Protein AF-A0A8K0EE58-F1 (afdb_monomer)

Sequence (288 aa):
MLTLSWTTSVDTSMVKHCSNIEYGNERLPGGKGGLQFVLVGLVLLLACLLVLVYVHLTAAIADLSRRLESVEGRLDLHRSPADVDHVKVSNPEVKTIKGKGKEYMSGTVMNESLADITGRSSRSGLRRRRDGHAGSRTREYTNLGCWRDTRNHAIPTLEGTDPRLDGVYWARGKATEKCYQVALSRGFPVFAVQAGGYCSGSADAHNTYKKYGPSTACASDGEGGPRANEVYWITGLDQCEAHLCQNNATCRTRRDGYTCTCTKGWYGKYCQHSEYMLSYDPPLRFVL

Structure (mmCIF, N/CA/C/O backbone):
data_AF-A0A8K0EE58-F1
#
_entry.id   AF-A0A8K0EE58-F1
#
loop_
_atom_site.group_PDB
_atom_site.id
_atom_site.type_symbol
_atom_site.label_atom_id
_atom_site.label_alt_id
_atom_site.label_comp_id
_atom_site.label_asym_id
_atom_site.label_entity_id
_atom_site.label_seq_id
_atom_site.pdbx_PDB_ins_code
_atom_site.Cartn_x
_atom_site.Cartn_y
_atom_site.Cartn_z
_atom_site.occupancy
_atom_site.B_iso_or_equiv
_atom_site.auth_seq_id
_atom_site.auth_comp_id
_atom_site.auth_asym_id
_atom_site.auth_atom_id
_atom_site.pdbx_PDB_model_num
ATOM 1 N N . MET A 1 1 ? -26.316 -20.924 -46.626 1.00 41.97 1 MET A N 1
ATOM 2 C CA . MET A 1 1 ? -25.823 -22.316 -46.572 1.00 41.97 1 MET A CA 1
ATOM 3 C C . MET A 1 1 ? -24.488 -22.387 -47.291 1.00 41.97 1 MET A C 1
ATOM 5 O O . MET A 1 1 ? -24.486 -22.435 -48.508 1.00 41.97 1 MET A O 1
ATOM 9 N N . LEU A 1 2 ? -23.381 -22.341 -46.553 1.00 30.94 2 LEU A N 1
ATOM 10 C CA . LEU A 1 2 ? -22.054 -22.759 -47.014 1.00 30.94 2 LEU A CA 1
ATOM 11 C C . LEU A 1 2 ? -21.332 -23.305 -45.777 1.00 30.94 2 LEU A C 1
ATOM 13 O O . LEU A 1 2 ? -20.788 -22.552 -44.977 1.00 30.94 2 LEU A O 1
ATOM 17 N N . THR A 1 3 ? -21.435 -24.613 -45.564 1.00 37.34 3 THR A N 1
ATOM 18 C CA . THR A 1 3 ? -20.686 -25.344 -44.539 1.00 37.34 3 THR A CA 1
ATOM 19 C C . THR A 1 3 ? -19.331 -25.720 -45.129 1.00 37.34 3 THR A C 1
ATOM 21 O O . THR A 1 3 ? -19.256 -26.599 -45.985 1.00 37.34 3 THR A O 1
ATOM 24 N N . LEU A 1 4 ? -18.263 -25.052 -44.696 1.00 32.59 4 LEU A N 1
ATOM 25 C CA . LEU A 1 4 ? -16.894 -25.493 -44.959 1.00 32.59 4 LEU A CA 1
ATOM 26 C C . LEU A 1 4 ? -16.481 -26.461 -43.848 1.00 32.59 4 LEU A C 1
ATOM 28 O O . LEU A 1 4 ? -16.062 -26.057 -42.767 1.00 32.59 4 LEU A O 1
ATOM 32 N N . SER A 1 5 ? -16.649 -27.753 -44.116 1.00 34.31 5 SER A N 1
ATOM 33 C CA . SER A 1 5 ? -16.115 -28.833 -43.292 1.00 34.31 5 SER A CA 1
ATOM 34 C C . SER A 1 5 ? -14.607 -28.941 -43.528 1.00 34.31 5 SER A C 1
ATOM 36 O O . SER A 1 5 ? -14.174 -29.484 -44.540 1.00 34.31 5 SER A O 1
ATOM 38 N N . TRP A 1 6 ? -13.799 -28.430 -42.600 1.00 32.62 6 TRP A N 1
ATOM 39 C CA . TRP A 1 6 ? -12.369 -28.729 -42.560 1.00 32.62 6 TRP A CA 1
ATOM 40 C C . TRP A 1 6 ? -12.175 -30.048 -41.816 1.00 32.62 6 TRP A C 1
ATOM 42 O O . TRP A 1 6 ? -12.249 -30.114 -40.592 1.00 32.62 6 TRP A O 1
ATOM 52 N N . THR A 1 7 ? -11.960 -31.126 -42.563 1.00 37.03 7 THR A N 1
ATOM 53 C CA . THR A 1 7 ? -11.517 -32.403 -42.007 1.00 37.03 7 THR A CA 1
ATOM 54 C C . THR A 1 7 ? -10.067 -32.264 -41.545 1.00 37.03 7 THR A C 1
ATOM 56 O O . THR A 1 7 ? -9.142 -32.392 -42.344 1.00 37.03 7 THR A O 1
ATOM 59 N N . THR A 1 8 ? -9.836 -32.014 -40.256 1.00 44.50 8 THR A N 1
ATOM 60 C CA . THR A 1 8 ? -8.509 -32.174 -39.646 1.00 44.50 8 THR A CA 1
ATOM 61 C C . THR A 1 8 ? -8.285 -33.650 -39.325 1.00 44.50 8 THR A C 1
ATOM 63 O O . THR A 1 8 ? -8.424 -34.080 -38.182 1.00 44.50 8 THR A O 1
ATOM 66 N N . SER A 1 9 ? -7.952 -34.446 -40.339 1.00 40.88 9 SER A N 1
ATOM 67 C CA . SER A 1 9 ? -7.255 -35.712 -40.110 1.00 40.88 9 SER A CA 1
ATOM 68 C C . SER A 1 9 ? -5.760 -35.407 -40.133 1.00 40.88 9 SER A C 1
ATOM 70 O O . SER A 1 9 ? -5.106 -35.489 -41.168 1.00 40.88 9 SER A O 1
ATOM 72 N N . VAL A 1 10 ? -5.229 -34.954 -38.995 1.00 49.81 10 VAL A N 1
ATOM 73 C CA . VAL A 1 10 ? -3.790 -35.066 -38.745 1.00 49.81 10 VAL A CA 1
ATOM 74 C C . VAL A 1 10 ? -3.596 -36.493 -38.261 1.00 49.81 10 VAL A C 1
ATOM 76 O O . VAL A 1 10 ? -4.037 -36.856 -37.170 1.00 49.81 10 VAL A O 1
ATOM 79 N N . ASP A 1 11 ? -3.040 -37.322 -39.134 1.00 41.97 11 ASP A N 1
ATOM 80 C CA . ASP A 1 11 ? -2.823 -38.740 -38.897 1.00 41.97 11 ASP A CA 1
ATOM 81 C C . ASP A 1 11 ? -2.015 -38.953 -37.601 1.00 41.97 11 ASP A C 1
ATOM 83 O O . ASP A 1 11 ? -0.838 -38.596 -37.496 1.00 41.97 11 ASP A O 1
ATOM 87 N N . THR A 1 12 ? -2.655 -39.549 -36.589 1.00 52.16 12 THR A N 1
ATOM 88 C CA . THR A 1 12 ? -2.027 -39.932 -35.307 1.00 52.16 12 THR A CA 1
ATOM 89 C C . THR A 1 12 ? -0.812 -40.865 -35.467 1.00 52.16 12 THR A C 1
ATOM 91 O O . THR A 1 12 ? -0.067 -41.076 -34.507 1.00 52.16 12 THR A O 1
ATOM 94 N N . SER A 1 13 ? -0.570 -41.383 -36.677 1.00 48.56 13 SER A N 1
ATOM 95 C CA . SER A 1 13 ? 0.638 -42.107 -37.081 1.00 48.56 13 SER A CA 1
ATOM 96 C C . SER A 1 13 ? 1.942 -41.317 -36.865 1.00 48.56 13 SER A C 1
ATOM 98 O O . SER A 1 13 ? 2.916 -41.883 -36.358 1.00 48.56 13 SER A O 1
ATOM 100 N N . MET A 1 14 ? 1.975 -40.004 -37.154 1.00 49.34 14 MET A N 1
ATOM 101 C CA . MET A 1 14 ? 3.213 -39.209 -37.023 1.00 49.34 14 MET A CA 1
ATOM 102 C C . MET A 1 14 ? 3.620 -38.964 -35.562 1.00 49.34 14 MET A C 1
ATOM 104 O O . MET A 1 14 ? 4.806 -38.995 -35.237 1.00 49.34 14 MET A O 1
ATOM 108 N N . VAL A 1 15 ? 2.650 -38.784 -34.658 1.00 54.06 15 VAL A N 1
ATOM 109 C CA . VAL A 1 15 ? 2.917 -38.595 -33.219 1.00 54.06 15 VAL A CA 1
ATOM 110 C C . VAL A 1 15 ? 3.448 -39.889 -32.590 1.00 54.06 15 VAL A C 1
ATOM 112 O O . VAL A 1 15 ? 4.399 -39.846 -31.812 1.00 54.06 15 VAL A O 1
ATOM 115 N N . LYS A 1 16 ? 2.918 -41.056 -32.993 1.00 53.50 16 LYS A N 1
ATOM 116 C CA . LYS A 1 16 ? 3.432 -42.366 -32.548 1.00 53.50 16 LYS A CA 1
ATOM 117 C C . LYS A 1 16 ? 4.867 -42.639 -33.009 1.00 53.50 16 LYS A C 1
ATOM 119 O O . LYS A 1 16 ? 5.618 -43.253 -32.258 1.00 53.50 16 LYS A O 1
ATOM 124 N N . HIS A 1 17 ? 5.264 -42.165 -34.192 1.00 55.69 17 HIS A N 1
ATOM 125 C CA . HIS A 1 17 ? 6.651 -42.287 -34.662 1.00 55.69 17 HIS A CA 1
ATOM 126 C C . HIS A 1 17 ? 7.634 -41.438 -33.844 1.00 55.69 17 HIS A C 1
ATOM 128 O O . HIS A 1 17 ? 8.752 -41.874 -33.599 1.00 55.69 17 HIS A O 1
ATOM 134 N N . CYS A 1 18 ? 7.216 -40.260 -33.377 1.00 55.56 18 CYS A N 1
ATOM 135 C CA . CYS A 1 18 ? 8.056 -39.373 -32.567 1.00 55.56 18 CYS A CA 1
ATOM 136 C C . CYS A 1 18 ? 8.275 -39.896 -31.132 1.00 55.56 18 CYS A C 1
ATOM 138 O O . CYS A 1 18 ? 9.351 -39.707 -30.569 1.00 55.56 18 CYS A O 1
ATOM 140 N N . SER A 1 19 ? 7.285 -40.573 -30.539 1.00 55.97 19 SER A N 1
ATOM 141 C CA . SER A 1 19 ? 7.400 -41.124 -29.178 1.00 55.97 19 SER A CA 1
ATOM 142 C C . SER A 1 19 ? 8.202 -42.432 -29.082 1.00 55.97 19 SER A C 1
ATOM 144 O O . SER A 1 19 ? 8.645 -42.763 -27.988 1.00 55.97 19 SER A O 1
ATOM 146 N N . ASN A 1 20 ? 8.416 -43.149 -30.196 1.00 52.28 20 ASN A N 1
ATOM 147 C CA . ASN A 1 20 ? 9.031 -44.488 -30.228 1.00 52.28 20 ASN A CA 1
ATOM 148 C C . ASN A 1 20 ? 10.370 -44.551 -30.995 1.00 52.28 20 ASN A C 1
ATOM 150 O O . ASN A 1 20 ? 10.722 -45.606 -31.522 1.00 52.28 20 ASN A O 1
ATOM 154 N N . ILE A 1 21 ? 11.136 -43.456 -31.083 1.00 52.75 21 ILE A N 1
ATOM 155 C CA . ILE A 1 21 ? 12.499 -43.526 -31.640 1.00 52.75 21 ILE A CA 1
ATOM 156 C C . ILE A 1 21 ? 13.412 -44.230 -30.623 1.00 52.75 21 ILE A C 1
ATOM 158 O O . ILE A 1 21 ? 14.060 -43.590 -29.794 1.00 52.75 21 ILE A O 1
ATOM 162 N N . GLU A 1 22 ? 13.463 -45.561 -30.676 1.00 48.59 22 GLU A N 1
ATOM 163 C CA . GLU A 1 22 ? 14.543 -46.332 -30.065 1.00 48.59 22 GLU A CA 1
ATOM 164 C C . GLU A 1 22 ? 15.829 -46.062 -30.857 1.00 48.59 22 GLU A C 1
ATOM 166 O O . GLU A 1 22 ? 15.931 -46.376 -32.044 1.00 48.59 22 GLU A O 1
ATOM 171 N N . TYR A 1 23 ? 16.832 -45.461 -30.210 1.00 47.06 23 TYR A N 1
ATOM 172 C CA . TYR A 1 23 ? 18.193 -45.424 -30.745 1.00 47.06 23 TYR A CA 1
ATOM 173 C C . TYR A 1 23 ? 18.750 -46.853 -30.726 1.00 47.06 23 TYR A C 1
ATOM 175 O O . TYR A 1 23 ? 19.380 -47.279 -29.757 1.00 47.06 23 TYR A O 1
ATOM 183 N N . GLY A 1 24 ? 18.491 -47.608 -31.794 1.00 45.25 24 GLY A N 1
ATOM 184 C CA . GLY A 1 24 ? 19.112 -48.905 -32.028 1.00 45.25 24 GLY A CA 1
ATOM 185 C C . GLY A 1 24 ? 20.632 -48.748 -32.062 1.00 45.25 24 GLY A C 1
ATOM 186 O O . GLY A 1 24 ? 21.187 -48.126 -32.966 1.00 45.25 24 GLY A O 1
ATOM 187 N N . ASN A 1 25 ? 21.314 -49.292 -31.055 1.00 43.72 25 ASN A N 1
ATOM 188 C CA . ASN A 1 25 ? 22.771 -49.317 -30.968 1.00 43.72 25 ASN A CA 1
ATOM 189 C C . ASN A 1 25 ? 23.323 -50.496 -31.787 1.00 43.72 25 ASN A C 1
ATOM 191 O O . ASN A 1 25 ? 23.932 -51.412 -31.237 1.00 43.72 25 ASN A O 1
ATOM 195 N N . GLU A 1 26 ? 23.085 -50.508 -33.098 1.00 45.06 26 GLU A N 1
ATOM 196 C CA . GLU A 1 26 ? 23.713 -51.487 -33.987 1.00 45.06 26 GLU A CA 1
ATOM 197 C C . GLU A 1 26 ? 25.031 -50.926 -34.532 1.00 45.06 26 GLU A C 1
ATOM 199 O O . GLU A 1 26 ? 25.074 -50.006 -35.351 1.00 45.06 26 GLU A O 1
ATOM 204 N N . ARG A 1 27 ? 26.149 -51.486 -34.050 1.00 41.81 27 ARG A N 1
ATOM 205 C CA . ARG A 1 27 ? 27.482 -51.250 -34.618 1.00 41.81 27 ARG A CA 1
ATOM 206 C C . ARG A 1 27 ? 27.594 -51.964 -35.961 1.00 41.81 27 ARG A C 1
ATOM 208 O O . ARG A 1 27 ? 27.791 -53.175 -35.993 1.00 41.81 27 ARG A O 1
ATOM 215 N N . LEU A 1 28 ? 27.578 -51.204 -37.054 1.00 47.09 28 LEU A N 1
ATOM 216 C CA . LEU A 1 28 ? 28.074 -51.682 -38.345 1.00 47.09 28 LEU A CA 1
ATOM 217 C C . LEU A 1 28 ? 29.600 -51.499 -38.448 1.00 47.09 28 LEU A C 1
ATOM 219 O O . LEU A 1 28 ? 30.138 -50.483 -37.991 1.00 47.09 28 LEU A O 1
ATOM 223 N N . PRO A 1 29 ? 30.322 -52.463 -39.047 1.00 44.84 29 PRO A N 1
ATOM 224 C CA . PRO A 1 29 ? 31.766 -52.398 -39.183 1.00 44.84 29 PRO A CA 1
ATOM 225 C C . PRO A 1 29 ? 32.132 -51.534 -40.397 1.00 44.84 29 PRO A C 1
ATOM 227 O O . PRO A 1 29 ? 31.905 -51.919 -41.539 1.00 44.84 29 PRO A O 1
ATOM 230 N N . GLY A 1 30 ? 32.717 -50.358 -40.164 1.00 47.50 30 GLY A N 1
ATOM 231 C CA . GLY A 1 30 ? 33.253 -49.526 -41.246 1.00 47.50 30 GLY A CA 1
ATOM 232 C C . GLY A 1 30 ? 33.351 -48.054 -40.872 1.00 47.50 30 GLY A C 1
ATOM 233 O O . GLY A 1 30 ? 32.391 -47.300 -40.989 1.00 47.50 30 GLY A O 1
ATOM 234 N N . GLY A 1 31 ? 34.524 -47.636 -40.399 1.00 56.12 31 GLY A N 1
ATOM 235 C CA . GLY A 1 31 ? 34.789 -46.262 -39.986 1.00 56.12 31 GLY A CA 1
ATOM 236 C C . GLY A 1 31 ? 34.765 -45.264 -41.146 1.00 56.12 31 GLY A C 1
ATOM 237 O O . GLY A 1 31 ? 35.542 -45.400 -42.087 1.00 56.12 31 GLY A O 1
ATOM 238 N N . LYS A 1 32 ? 33.893 -44.253 -41.014 1.00 51.59 32 LYS A N 1
ATOM 239 C CA . LYS A 1 32 ? 34.011 -42.821 -41.391 1.00 51.59 32 LYS A CA 1
ATOM 240 C C . LYS A 1 32 ? 32.588 -42.253 -41.538 1.00 51.59 32 LYS A C 1
ATOM 242 O O . LYS A 1 32 ? 32.030 -42.259 -42.625 1.00 51.59 32 LYS A O 1
ATOM 247 N N . GLY A 1 33 ? 31.978 -41.786 -40.441 1.00 51.94 33 GLY A N 1
ATOM 248 C CA . GLY A 1 33 ? 30.618 -41.215 -40.511 1.00 51.94 33 GLY A CA 1
ATOM 249 C C . GLY A 1 33 ? 30.029 -40.568 -39.249 1.00 51.94 33 GLY A C 1
ATOM 250 O O . GLY A 1 33 ? 28.936 -40.021 -39.324 1.00 51.94 33 GLY A O 1
ATOM 251 N N . GLY A 1 34 ? 30.715 -40.570 -38.099 1.00 57.41 34 GLY A N 1
ATOM 252 C CA . GLY A 1 34 ? 30.102 -40.217 -36.804 1.00 57.41 34 GLY A CA 1
ATOM 253 C C . GLY A 1 34 ? 29.466 -38.821 -36.702 1.00 57.41 34 GLY A C 1
ATOM 254 O O . GLY A 1 34 ? 28.464 -38.667 -36.014 1.00 57.41 34 GLY A O 1
ATOM 255 N N . LEU A 1 35 ? 29.986 -37.810 -37.409 1.00 56.09 35 LEU A N 1
ATOM 256 C CA . LEU A 1 35 ? 29.469 -36.439 -37.303 1.00 56.09 35 LEU A CA 1
ATOM 257 C C . LEU A 1 35 ? 28.152 -36.228 -38.072 1.00 56.09 35 LEU A C 1
ATOM 259 O O . LEU A 1 35 ? 27.298 -35.470 -37.617 1.00 56.09 35 LEU A O 1
ATOM 263 N N . GLN A 1 36 ? 27.948 -36.925 -39.198 1.00 58.66 36 GLN A N 1
ATOM 264 C CA . GLN A 1 36 ? 26.692 -36.823 -39.951 1.00 58.66 36 GLN A CA 1
ATOM 265 C C . GLN A 1 36 ? 25.518 -37.453 -39.194 1.00 58.66 36 GLN A C 1
ATOM 267 O O . GLN A 1 36 ? 24.437 -36.874 -39.184 1.00 58.66 36 GLN A O 1
ATOM 272 N N . PHE A 1 37 ? 25.725 -38.573 -38.497 1.00 63.97 37 PHE A N 1
ATOM 273 C CA . PHE A 1 37 ? 24.653 -39.218 -37.729 1.00 63.97 37 PHE A CA 1
ATOM 274 C C . PHE A 1 37 ? 24.194 -38.381 -36.526 1.00 63.97 37 PHE A C 1
ATOM 276 O O . PHE A 1 37 ? 22.998 -38.316 -36.251 1.00 63.97 37 PHE A O 1
ATOM 283 N N . VAL A 1 38 ? 25.112 -37.678 -35.852 1.00 71.62 38 VAL A N 1
ATOM 284 C CA . VAL A 1 38 ? 24.765 -36.777 -34.736 1.00 71.62 38 VAL A CA 1
ATOM 285 C C . VAL A 1 38 ? 23.967 -35.565 -35.225 1.00 71.62 38 VAL A C 1
ATOM 287 O O . VAL A 1 38 ? 22.978 -35.189 -34.599 1.00 71.62 38 VAL A O 1
ATOM 290 N N . LEU A 1 39 ? 24.349 -34.980 -36.366 1.00 75.25 39 LEU A N 1
ATOM 291 C CA . LEU A 1 39 ? 23.617 -33.869 -36.984 1.00 75.25 39 LEU A CA 1
ATOM 292 C C . LEU A 1 39 ? 22.212 -34.286 -37.432 1.00 75.25 39 LEU A C 1
ATOM 294 O O . LEU A 1 39 ? 21.255 -33.568 -37.157 1.00 75.25 39 LEU A O 1
ATOM 298 N N . VAL A 1 40 ? 22.069 -35.456 -38.061 1.00 80.81 40 VAL A N 1
ATOM 299 C CA . VAL A 1 40 ? 20.757 -35.989 -38.462 1.00 80.81 40 VAL A CA 1
ATOM 300 C C . VAL A 1 40 ? 19.879 -36.254 -37.234 1.00 80.81 40 VAL A C 1
ATOM 302 O O . VAL A 1 40 ? 18.717 -35.855 -37.226 1.00 80.81 40 VAL A O 1
ATOM 305 N N . GLY A 1 41 ? 20.438 -36.826 -36.161 1.00 80.62 41 GLY A N 1
ATOM 306 C CA . GLY A 1 41 ? 19.722 -37.027 -34.896 1.00 80.62 41 GLY A CA 1
ATOM 307 C C . GLY A 1 41 ? 19.256 -35.718 -34.245 1.00 80.62 41 GLY A C 1
ATOM 308 O O . GLY A 1 41 ? 18.107 -35.619 -33.816 1.00 80.62 41 GLY A O 1
ATOM 309 N N . LEU A 1 42 ? 20.105 -34.683 -34.224 1.00 86.19 42 LEU A N 1
ATOM 310 C CA . LEU A 1 42 ? 19.755 -33.365 -33.680 1.00 86.19 42 LEU A CA 1
ATOM 311 C C . LEU A 1 42 ? 18.665 -32.673 -34.512 1.00 86.19 42 LEU A C 1
ATOM 313 O O . LEU A 1 42 ? 17.735 -32.101 -33.948 1.00 86.19 42 LEU A O 1
ATOM 317 N N . VAL A 1 43 ? 18.755 -32.739 -35.845 1.00 88.94 43 VAL A N 1
ATOM 318 C CA . VAL A 1 43 ? 17.751 -32.159 -36.752 1.00 88.94 43 VAL A CA 1
ATOM 319 C C . VAL A 1 43 ? 16.397 -32.847 -36.574 1.00 88.94 43 VAL A C 1
ATOM 321 O O . VAL A 1 43 ? 15.379 -32.162 -36.496 1.00 88.94 43 VAL A O 1
ATOM 324 N N . LEU A 1 44 ? 16.373 -34.177 -36.435 1.00 86.00 44 LEU A N 1
ATOM 325 C CA . LEU A 1 44 ? 15.141 -34.928 -36.174 1.00 86.00 44 LEU A CA 1
ATOM 326 C C . LEU A 1 44 ? 14.550 -34.610 -34.794 1.00 86.00 44 LEU A C 1
ATOM 328 O O . LEU A 1 44 ? 13.337 -34.444 -34.674 1.00 86.00 44 LEU A O 1
ATOM 332 N N . LEU A 1 45 ? 15.388 -34.452 -33.766 1.00 87.56 45 LEU A N 1
ATOM 333 C CA . LEU A 1 45 ? 14.939 -34.075 -32.424 1.00 87.56 45 LEU A CA 1
ATOM 334 C C . LEU A 1 45 ? 14.364 -32.651 -32.394 1.00 87.56 45 LEU A C 1
ATOM 336 O O . LEU A 1 45 ? 13.294 -32.435 -31.830 1.00 87.56 45 LEU A O 1
ATOM 340 N N . LEU A 1 46 ? 15.023 -31.691 -33.049 1.00 92.94 46 LEU A N 1
ATOM 341 C CA . LEU A 1 46 ? 14.518 -30.322 -33.184 1.00 92.94 46 LEU A CA 1
ATOM 342 C C . LEU A 1 46 ? 13.212 -30.273 -33.983 1.00 92.94 46 LEU A C 1
ATOM 344 O O . LEU A 1 46 ? 12.278 -29.588 -33.570 1.00 92.94 46 LEU A O 1
ATOM 348 N N . ALA A 1 47 ? 13.109 -31.025 -35.082 1.00 91.12 47 ALA A N 1
ATOM 349 C CA . ALA A 1 47 ? 11.870 -31.136 -35.847 1.00 91.12 47 ALA A CA 1
ATOM 350 C C . ALA A 1 47 ? 10.732 -31.715 -34.989 1.00 91.12 47 ALA A C 1
ATOM 352 O O . ALA A 1 47 ? 9.626 -31.181 -34.995 1.00 91.12 47 ALA A O 1
ATOM 353 N N . CYS A 1 48 ? 11.011 -32.748 -34.192 1.00 89.12 48 CYS A N 1
ATOM 354 C CA . CYS A 1 48 ? 10.022 -33.357 -33.306 1.00 89.12 48 CYS A CA 1
ATOM 355 C C . CYS A 1 48 ? 9.585 -32.391 -32.183 1.00 89.12 48 CYS A C 1
ATOM 357 O O . CYS A 1 48 ? 8.391 -32.255 -31.918 1.00 89.12 48 CYS A O 1
ATOM 359 N N . LEU A 1 49 ? 10.515 -31.631 -31.588 1.00 92.69 49 LEU A N 1
ATOM 360 C CA . LEU A 1 49 ? 10.185 -30.583 -30.613 1.00 92.69 49 LEU A CA 1
ATOM 361 C C . LEU A 1 49 ? 9.328 -29.467 -31.227 1.00 92.69 49 LEU A C 1
ATOM 363 O O . LEU A 1 49 ? 8.363 -29.035 -30.602 1.00 92.69 49 LEU A O 1
ATOM 367 N N . LEU A 1 50 ? 9.628 -29.029 -32.453 1.00 94.25 50 LEU A N 1
ATOM 368 C CA . LEU A 1 50 ? 8.818 -28.033 -33.164 1.00 94.25 50 LEU A CA 1
ATOM 369 C C . LEU A 1 50 ? 7.397 -28.539 -33.435 1.00 94.25 50 LEU A C 1
ATOM 371 O O . LEU A 1 50 ? 6.441 -27.788 -33.243 1.00 94.25 50 LEU A O 1
ATOM 375 N N . VAL A 1 51 ? 7.242 -29.809 -33.822 1.00 91.75 51 VAL A N 1
ATOM 376 C CA . VAL A 1 51 ? 5.924 -30.434 -34.014 1.00 91.75 51 VAL A CA 1
ATOM 377 C C . VAL A 1 51 ? 5.153 -30.498 -32.692 1.00 91.75 51 VAL A C 1
ATOM 379 O O . VAL A 1 51 ? 3.981 -30.129 -32.661 1.00 91.75 51 VAL A O 1
ATOM 382 N N . LEU A 1 52 ? 5.795 -30.886 -31.585 1.00 90.75 52 LEU A N 1
ATOM 383 C CA . LEU A 1 52 ? 5.155 -30.911 -30.264 1.00 90.75 52 LEU A CA 1
ATOM 384 C C . LEU A 1 52 ? 4.718 -29.512 -29.811 1.00 90.75 52 LEU A C 1
ATOM 386 O O . LEU A 1 52 ? 3.584 -29.334 -29.365 1.00 90.75 52 LEU A O 1
ATOM 390 N N . VAL A 1 53 ? 5.579 -28.504 -29.975 1.00 94.38 53 VAL A N 1
ATOM 391 C CA . VAL A 1 53 ? 5.244 -27.105 -29.668 1.00 94.38 53 VAL A CA 1
ATOM 392 C C . VAL A 1 53 ? 4.076 -26.625 -30.530 1.00 94.38 53 VAL A C 1
ATOM 394 O O . VAL A 1 53 ? 3.153 -26.007 -30.005 1.00 94.38 53 VAL A O 1
ATOM 397 N N . TYR A 1 54 ? 4.065 -26.949 -31.825 1.00 93.88 54 TYR A N 1
ATOM 398 C CA . TYR A 1 54 ? 2.969 -26.599 -32.729 1.00 93.88 54 TYR A CA 1
ATOM 399 C C . TYR A 1 54 ? 1.638 -27.247 -32.309 1.00 93.88 54 TYR A C 1
ATOM 401 O O . TYR A 1 54 ? 0.608 -26.572 -32.273 1.00 93.88 54 TYR A O 1
ATOM 409 N N . VAL A 1 55 ? 1.644 -28.526 -31.920 1.00 91.19 55 VAL A N 1
ATOM 410 C CA . VAL A 1 55 ? 0.444 -29.229 -31.428 1.00 91.19 55 VAL A CA 1
ATOM 411 C C . VAL A 1 55 ? -0.074 -28.608 -30.126 1.00 91.19 55 VAL A C 1
ATOM 413 O O . VAL A 1 55 ? -1.271 -28.357 -29.993 1.00 91.19 55 VAL A O 1
ATOM 416 N N . HIS A 1 56 ? 0.805 -28.291 -29.174 1.00 91.88 56 HIS A N 1
ATOM 417 C CA . HIS A 1 56 ? 0.386 -27.634 -27.933 1.00 91.88 56 HIS A CA 1
ATOM 418 C C . HIS A 1 56 ? -0.133 -26.213 -28.166 1.00 91.88 56 HIS A C 1
ATOM 420 O O . HIS A 1 56 ? -1.132 -25.817 -27.564 1.00 91.88 56 HIS A O 1
ATOM 426 N N . LEU A 1 57 ? 0.506 -25.457 -29.060 1.00 92.94 57 LEU A N 1
ATOM 427 C CA . LEU A 1 57 ? 0.087 -24.103 -29.400 1.00 92.94 57 LEU A CA 1
ATOM 428 C C . LEU A 1 57 ? -1.280 -24.099 -30.094 1.00 92.94 57 LEU A C 1
ATOM 430 O O . LEU A 1 57 ? -2.146 -23.310 -29.729 1.00 92.94 57 LEU A O 1
ATOM 434 N N . THR A 1 58 ? -1.510 -25.005 -31.046 1.00 91.62 58 THR A N 1
ATOM 435 C CA . THR A 1 58 ? -2.812 -25.132 -31.723 1.00 91.62 58 THR A CA 1
ATOM 436 C C . THR A 1 58 ? -3.920 -25.572 -30.764 1.00 91.62 58 THR A C 1
ATOM 438 O O . THR A 1 58 ? -5.018 -25.021 -30.825 1.00 91.62 58 THR A O 1
ATOM 441 N N . ALA A 1 59 ? -3.636 -26.472 -29.816 1.00 90.44 59 ALA A N 1
ATOM 442 C CA . ALA A 1 59 ? -4.581 -26.840 -28.759 1.00 90.44 59 ALA A CA 1
ATOM 443 C C . ALA A 1 59 ? -4.915 -25.659 -27.826 1.00 90.44 59 ALA A C 1
ATOM 445 O O . ALA A 1 59 ? -6.081 -25.454 -27.485 1.00 90.44 59 ALA A O 1
ATOM 446 N N . ALA A 1 60 ? -3.914 -24.858 -27.444 1.00 92.31 60 ALA A N 1
ATOM 447 C CA . ALA A 1 60 ? -4.106 -23.671 -26.611 1.00 92.31 60 ALA A CA 1
ATOM 448 C C . ALA A 1 60 ? -4.904 -22.573 -27.333 1.00 92.31 60 ALA A C 1
ATOM 450 O O . ALA A 1 60 ? -5.801 -21.974 -26.741 1.00 92.31 60 ALA A O 1
ATOM 451 N N . ILE A 1 61 ? -4.624 -22.342 -28.621 1.00 91.06 61 ILE A N 1
ATOM 452 C CA . ILE A 1 61 ? -5.385 -21.405 -29.458 1.00 91.06 61 ILE A CA 1
ATOM 453 C C . ILE A 1 61 ? -6.838 -21.874 -29.586 1.00 91.06 61 ILE A C 1
ATOM 455 O O . ILE A 1 61 ? -7.742 -21.072 -29.380 1.00 91.06 61 ILE A O 1
ATOM 459 N N . ALA A 1 62 ? -7.078 -23.165 -29.845 1.00 89.31 62 ALA A N 1
ATOM 460 C CA . ALA A 1 62 ? -8.433 -23.712 -29.917 1.00 89.31 62 ALA A CA 1
ATOM 461 C C . ALA A 1 62 ? -9.204 -23.554 -28.591 1.00 89.31 62 ALA A C 1
ATOM 463 O O . ALA A 1 62 ? -10.401 -23.265 -28.606 1.00 89.31 62 ALA A O 1
ATOM 464 N N . ASP A 1 63 ? -8.538 -23.700 -27.439 1.00 92.62 63 ASP A N 1
ATOM 465 C CA . ASP A 1 63 ? -9.159 -23.435 -26.135 1.00 92.62 63 ASP A CA 1
ATOM 466 C C . ASP A 1 63 ? -9.500 -21.954 -25.938 1.00 92.62 63 ASP A C 1
ATOM 468 O O . ASP A 1 63 ? -10.593 -21.621 -25.476 1.00 92.62 63 ASP A O 1
ATOM 472 N N . LEU A 1 64 ? -8.595 -21.058 -26.340 1.00 88.25 64 LEU A N 1
ATOM 473 C CA . LEU A 1 64 ? -8.806 -19.616 -26.260 1.00 88.25 64 LEU A CA 1
ATOM 474 C C . LEU A 1 64 ? -9.948 -19.153 -27.177 1.00 88.25 64 LEU A C 1
ATOM 476 O O . LEU A 1 64 ? -10.769 -18.344 -26.747 1.00 88.25 64 LEU A O 1
ATOM 480 N N . SER A 1 65 ? -10.055 -19.702 -28.390 1.00 87.88 65 SER A N 1
ATOM 481 C CA . SER A 1 65 ? -11.168 -19.434 -29.310 1.00 87.88 65 SER A CA 1
ATOM 482 C C . SER A 1 65 ? -12.517 -19.843 -28.711 1.00 87.88 65 SER A C 1
ATOM 484 O O . SER A 1 65 ? -13.444 -19.039 -28.715 1.00 87.88 65 SER A O 1
ATOM 486 N N . ARG A 1 66 ? -12.616 -21.028 -28.086 1.00 86.00 66 ARG A N 1
ATOM 487 C CA . ARG A 1 66 ? -13.852 -21.463 -27.397 1.00 86.00 66 ARG A CA 1
ATOM 488 C C . ARG A 1 66 ? -14.233 -20.545 -26.234 1.00 86.00 66 ARG A C 1
ATOM 490 O O . ARG A 1 66 ? -15.412 -20.304 -25.982 1.00 86.00 66 ARG A O 1
ATOM 497 N N . ARG A 1 67 ? -13.241 -20.025 -25.504 1.00 87.50 67 ARG A N 1
ATOM 498 C CA . ARG A 1 67 ? -13.472 -19.064 -24.413 1.00 87.50 67 ARG A CA 1
ATOM 499 C C . ARG A 1 67 ? -13.929 -17.705 -24.937 1.00 87.50 67 ARG A C 1
ATOM 501 O O . ARG A 1 67 ? -14.794 -17.103 -24.312 1.00 87.50 67 ARG A O 1
ATOM 508 N N . LEU A 1 68 ? -13.387 -17.244 -26.065 1.00 79.44 68 LEU A N 1
ATOM 509 C CA . LEU A 1 68 ? -13.817 -16.013 -26.737 1.00 79.44 68 LEU A CA 1
ATOM 510 C C . LEU A 1 68 ? -15.269 -16.111 -27.220 1.00 79.44 68 LEU A C 1
ATOM 512 O O . LEU A 1 68 ? -16.063 -15.241 -26.872 1.00 79.44 68 LEU A O 1
ATOM 516 N N . GLU A 1 69 ? -15.651 -17.206 -27.884 1.00 78.88 69 GLU A N 1
ATOM 517 C CA . GLU A 1 69 ? -17.046 -17.456 -28.289 1.00 78.88 69 GLU A CA 1
ATOM 518 C C . GLU A 1 69 ? -17.997 -17.505 -27.075 1.00 78.88 69 GLU A C 1
ATOM 520 O O . GLU A 1 69 ? -19.101 -16.960 -27.110 1.00 78.88 69 GLU A O 1
ATOM 525 N N . SER A 1 70 ? -17.558 -18.081 -25.945 1.00 74.06 70 SER A N 1
ATOM 526 C CA . SER A 1 70 ? -18.328 -18.068 -24.691 1.00 74.06 70 SER A CA 1
ATOM 527 C C . SER A 1 70 ? -18.475 -16.672 -24.069 1.00 74.06 70 SER A C 1
ATOM 529 O O . SER A 1 70 ? -19.419 -16.456 -23.302 1.00 74.06 70 SER A O 1
ATOM 531 N N . VAL A 1 71 ? -17.545 -15.749 -24.325 1.00 71.50 71 VAL A N 1
ATOM 532 C CA . VAL A 1 71 ? -17.614 -14.363 -23.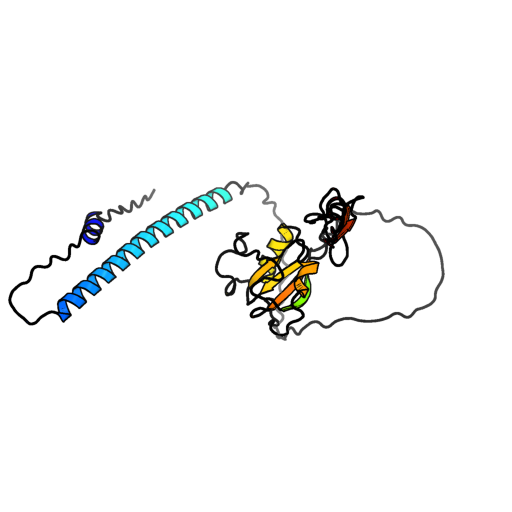840 1.00 71.50 71 VAL A CA 1
ATOM 533 C C . VAL A 1 71 ? -18.498 -13.521 -24.757 1.00 71.50 71 VAL A C 1
ATOM 535 O O . VAL A 1 71 ? -19.345 -12.789 -24.248 1.00 71.50 71 VAL A O 1
ATOM 538 N N . GLU A 1 72 ? -18.381 -13.669 -26.079 1.00 68.81 72 GLU A N 1
ATOM 539 C CA . GLU A 1 72 ? -19.274 -13.015 -27.047 1.00 68.81 72 GLU A CA 1
ATOM 540 C C . GLU A 1 72 ? -20.733 -13.454 -26.848 1.00 68.81 72 GLU A C 1
ATOM 542 O O . GLU A 1 72 ? -21.613 -12.604 -26.711 1.00 68.81 72 GLU A O 1
ATOM 547 N N . GLY A 1 73 ? -20.989 -14.750 -26.629 1.00 59.62 73 GLY A N 1
ATOM 548 C CA . GLY A 1 73 ? -22.331 -15.243 -26.292 1.00 59.62 73 GLY A CA 1
ATOM 549 C C . GLY A 1 73 ? -22.904 -14.698 -24.971 1.00 59.62 73 GLY A C 1
ATOM 550 O O . GLY A 1 73 ? -24.121 -14.668 -24.790 1.00 59.62 73 GLY A O 1
ATOM 551 N N . ARG A 1 74 ? -22.058 -14.222 -24.041 1.00 59.00 74 ARG A N 1
ATOM 552 C CA . ARG A 1 74 ? -22.500 -13.531 -22.810 1.00 59.00 74 ARG A CA 1
ATOM 553 C C . ARG A 1 74 ? -22.732 -12.032 -23.013 1.00 59.00 74 ARG A C 1
ATOM 555 O O . ARG A 1 74 ? -23.462 -11.445 -22.218 1.00 59.00 74 ARG A O 1
ATOM 562 N N . LEU A 1 75 ? -22.153 -11.420 -24.046 1.00 55.50 75 LEU A N 1
ATOM 563 C CA . LEU A 1 75 ? -22.381 -10.016 -24.407 1.00 55.50 75 LEU A CA 1
ATOM 564 C C . LEU A 1 75 ? -23.702 -9.823 -25.172 1.00 55.50 75 LEU A C 1
ATOM 566 O O . LEU A 1 75 ? -24.371 -8.809 -24.970 1.00 55.50 75 LEU A O 1
ATOM 570 N N . ASP A 1 76 ? -24.141 -10.813 -25.954 1.00 53.78 76 ASP A N 1
ATOM 571 C CA . ASP A 1 76 ? -25.402 -10.732 -26.711 1.00 53.78 76 ASP A CA 1
ATOM 572 C C . ASP A 1 76 ? -26.668 -10.884 -25.845 1.00 53.78 76 ASP A C 1
ATOM 574 O O . ASP A 1 76 ? -27.729 -10.370 -26.199 1.00 53.78 76 ASP A O 1
ATOM 578 N N . LEU A 1 77 ? -26.569 -11.476 -24.647 1.00 52.16 77 LEU A N 1
ATOM 579 C CA . LEU A 1 77 ? -27.674 -11.529 -23.670 1.00 52.16 77 LEU A CA 1
ATOM 580 C C . LEU A 1 77 ? -27.942 -10.187 -22.954 1.00 52.16 77 LEU A C 1
ATOM 582 O O . LEU A 1 77 ? -28.883 -10.086 -22.165 1.00 52.16 77 LEU A O 1
ATOM 586 N N . HIS A 1 78 ? -27.144 -9.144 -23.209 1.00 49.25 78 HIS A N 1
ATOM 587 C CA . HIS A 1 78 ? -27.354 -7.797 -22.658 1.00 49.25 78 HIS A CA 1
ATOM 588 C C . HIS A 1 78 ? -27.708 -6.734 -23.701 1.00 49.25 78 HIS A C 1
ATOM 590 O O . HIS A 1 78 ? -27.862 -5.564 -23.345 1.00 49.25 78 HIS A O 1
ATOM 596 N N . ARG A 1 79 ? -27.936 -7.112 -24.966 1.00 47.16 79 ARG A N 1
ATOM 597 C CA . ARG A 1 79 ? -28.451 -6.183 -25.978 1.00 47.16 79 ARG A CA 1
ATOM 598 C C . ARG A 1 79 ? -29.963 -6.331 -26.140 1.00 47.16 79 ARG A C 1
ATOM 600 O O . ARG A 1 79 ? -30.448 -6.979 -27.059 1.00 47.16 79 ARG A O 1
ATOM 607 N N . SER A 1 80 ? -30.713 -5.708 -25.233 1.00 38.50 80 SER A N 1
ATOM 608 C CA . SER A 1 80 ? -32.145 -5.468 -25.449 1.00 38.50 80 SER A CA 1
ATOM 609 C C . SER A 1 80 ? -32.331 -4.387 -26.532 1.00 38.50 80 SER A C 1
ATOM 611 O O . SER A 1 80 ? -31.638 -3.366 -26.475 1.00 38.50 80 SER A O 1
ATOM 613 N N . PRO A 1 81 ? -33.227 -4.566 -27.520 1.00 52.12 81 PRO A N 1
ATOM 614 C CA . PRO A 1 81 ? -33.540 -3.559 -28.524 1.00 52.12 81 PRO A CA 1
ATOM 615 C C . PRO A 1 81 ? -34.606 -2.602 -27.975 1.00 52.12 81 PRO A C 1
ATOM 617 O O . PRO A 1 81 ? -35.800 -2.789 -28.194 1.00 52.12 81 PRO A O 1
ATOM 620 N N . ALA A 1 82 ? -34.183 -1.579 -27.239 1.00 49.78 82 ALA A N 1
ATOM 621 C CA . ALA A 1 82 ? -35.038 -0.445 -26.899 1.00 49.78 82 ALA A CA 1
ATOM 622 C C . ALA A 1 82 ? -34.182 0.824 -26.765 1.00 49.78 82 ALA A C 1
ATOM 624 O O . ALA A 1 82 ? -33.045 0.751 -26.311 1.00 49.78 82 ALA A O 1
ATOM 625 N N . ASP A 1 83 ? -34.751 1.952 -27.182 1.00 45.12 83 ASP A N 1
ATOM 626 C CA . ASP A 1 83 ? -34.209 3.317 -27.246 1.00 45.12 83 ASP A CA 1
ATOM 627 C C . ASP A 1 83 ? -33.352 3.683 -28.470 1.00 45.12 83 ASP A C 1
ATOM 629 O O . ASP A 1 83 ? -32.177 4.038 -28.386 1.00 45.12 83 ASP A O 1
ATOM 633 N N . VAL A 1 84 ? -34.011 3.717 -29.636 1.00 51.22 84 VAL A N 1
ATOM 634 C CA . VAL A 1 84 ? -33.705 4.706 -30.684 1.00 51.22 84 VAL A CA 1
ATOM 635 C C . VAL A 1 84 ? -34.879 5.677 -30.759 1.00 51.22 84 VAL A C 1
ATOM 637 O O . VAL A 1 84 ? -35.764 5.510 -31.592 1.00 51.22 84 VAL A O 1
ATOM 640 N N . ASP A 1 85 ? -34.873 6.701 -29.906 1.00 46.78 85 ASP A N 1
ATOM 641 C CA . ASP A 1 85 ? -35.633 7.921 -30.171 1.00 46.78 85 ASP A CA 1
ATOM 642 C C . ASP A 1 85 ? -34.711 8.971 -30.797 1.00 46.78 85 ASP A C 1
ATOM 644 O O . ASP A 1 85 ? -33.604 9.261 -30.338 1.00 46.78 85 ASP A O 1
ATOM 648 N N . HIS A 1 86 ? -35.173 9.498 -31.927 1.00 51.66 86 HIS A N 1
ATOM 649 C CA . HIS A 1 86 ? -34.486 10.463 -32.768 1.00 51.66 86 HIS A CA 1
ATOM 650 C C . HIS A 1 86 ? -34.197 11.779 -32.035 1.00 51.66 86 HIS A C 1
ATOM 652 O O . HIS A 1 86 ? -35.068 12.639 -31.908 1.00 51.66 86 HIS A O 1
ATOM 658 N N . VAL A 1 87 ? -32.930 12.022 -31.698 1.00 41.78 87 VAL A N 1
ATOM 659 C CA . VAL A 1 87 ? -32.432 13.389 -31.509 1.00 41.78 87 VAL A CA 1
ATOM 660 C C . VAL A 1 87 ? -32.008 13.931 -32.874 1.00 41.78 87 VAL A C 1
ATOM 662 O O . VAL A 1 87 ? -30.956 13.580 -33.408 1.00 41.78 87 VAL A O 1
ATOM 665 N N . LYS A 1 88 ? -32.842 14.803 -33.458 1.00 44.19 88 LYS A N 1
ATOM 666 C CA . LYS A 1 88 ? -32.443 15.677 -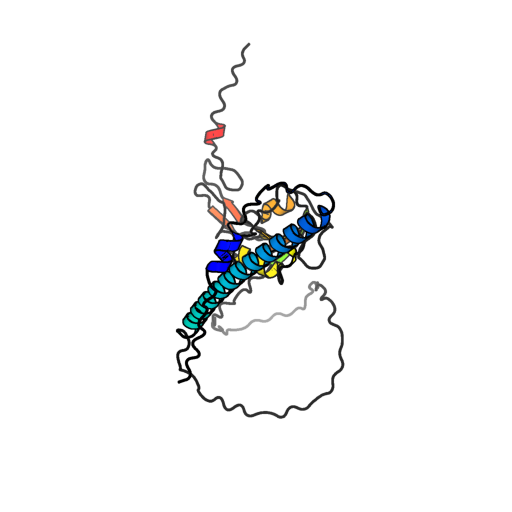34.571 1.00 44.19 88 LYS A CA 1
ATOM 667 C C . LYS A 1 88 ? -31.334 16.608 -34.078 1.00 44.19 88 LYS A C 1
ATOM 669 O O . LYS A 1 88 ? -31.608 17.598 -33.405 1.00 44.19 88 LYS A O 1
ATOM 674 N N . VAL A 1 89 ? -30.091 16.312 -34.442 1.00 40.84 89 VAL A N 1
ATOM 675 C CA . VAL A 1 89 ? -28.979 17.255 -34.301 1.00 40.84 89 VAL A CA 1
ATOM 676 C C . VAL A 1 89 ? -29.014 18.196 -35.501 1.00 40.84 89 VAL A C 1
ATOM 678 O O . VAL A 1 89 ? -28.625 17.835 -36.610 1.00 40.84 89 VAL A O 1
ATOM 681 N N . SER A 1 90 ? -29.511 19.414 -35.296 1.00 44.91 90 SER A N 1
ATOM 682 C CA . SER A 1 90 ? -29.231 20.528 -36.199 1.00 44.91 90 SER A CA 1
ATOM 683 C C . SER A 1 90 ? -27.757 20.908 -36.058 1.00 44.91 90 SER A C 1
ATOM 685 O O . SER A 1 90 ? -27.314 21.306 -34.983 1.00 44.91 90 SER A O 1
ATOM 687 N N . ASN A 1 91 ? -27.016 20.745 -37.148 1.00 37.62 91 ASN A N 1
ATOM 688 C CA . ASN A 1 91 ? -25.589 21.012 -37.285 1.00 37.62 91 ASN A CA 1
ATOM 689 C C . ASN A 1 91 ? -25.323 22.528 -37.395 1.00 37.62 91 ASN A C 1
ATOM 691 O O . ASN A 1 91 ? -25.821 23.133 -38.346 1.00 37.62 91 ASN A O 1
ATOM 695 N N . PRO A 1 92 ? -24.543 23.167 -36.503 1.00 42.75 92 PRO A N 1
ATOM 696 C CA . PRO A 1 92 ? -23.934 24.450 -36.812 1.00 42.75 92 PRO A CA 1
ATOM 697 C C . PRO A 1 92 ? -22.582 24.234 -37.507 1.00 42.75 92 PRO A C 1
ATOM 699 O O . PRO A 1 92 ? -21.779 23.387 -37.120 1.00 42.75 92 PRO A O 1
ATOM 702 N N . GLU A 1 93 ? -22.361 25.004 -38.567 1.00 36.59 93 GLU A N 1
ATOM 703 C CA . GLU A 1 93 ? -21.196 24.955 -39.447 1.00 36.59 93 GLU A CA 1
ATOM 704 C C . GLU A 1 93 ? -19.855 25.006 -38.696 1.00 36.59 93 GLU A C 1
ATOM 706 O O . GLU A 1 93 ? -19.572 25.914 -37.910 1.00 36.59 93 GLU A O 1
ATOM 711 N N . VAL A 1 94 ? -18.983 24.050 -39.016 1.00 37.34 94 VAL A N 1
ATOM 712 C CA . VAL A 1 94 ? -17.576 24.037 -38.613 1.00 37.34 94 VAL A CA 1
ATOM 713 C C . VAL A 1 94 ? -16.836 25.126 -39.392 1.00 37.34 94 VAL A C 1
ATOM 715 O O . VAL A 1 94 ? -16.571 24.977 -40.584 1.00 37.34 94 VAL A O 1
ATOM 718 N N . LYS A 1 95 ? -16.451 26.215 -38.719 1.00 42.09 95 LYS A N 1
ATOM 719 C CA . LYS A 1 95 ? -15.412 27.121 -39.229 1.00 42.09 95 LYS A CA 1
ATOM 720 C C . LYS A 1 95 ? -14.040 26.628 -38.783 1.00 42.09 95 LYS A C 1
ATOM 722 O O . LYS A 1 95 ? -13.669 26.722 -37.617 1.00 42.09 95 LYS A O 1
ATOM 727 N N . THR A 1 96 ? -13.286 26.120 -39.748 1.00 34.97 96 THR A N 1
ATOM 728 C CA . THR A 1 96 ? -11.880 25.734 -39.630 1.00 34.97 96 THR A CA 1
ATOM 729 C C . THR A 1 96 ? -11.023 26.937 -39.228 1.00 34.97 96 THR A C 1
ATOM 731 O O . THR A 1 96 ? -10.891 27.884 -40.002 1.00 34.97 96 THR A O 1
ATOM 734 N N . ILE A 1 97 ? -10.378 26.887 -38.059 1.00 39.34 97 ILE A N 1
ATOM 735 C CA . ILE A 1 97 ? -9.268 27.790 -37.723 1.00 39.34 97 ILE A CA 1
ATOM 736 C C . ILE A 1 97 ? -7.984 26.960 -37.676 1.00 39.34 97 ILE A C 1
ATOM 738 O O . ILE A 1 97 ? -7.855 26.015 -36.901 1.00 39.34 97 ILE A O 1
ATOM 742 N N . LYS A 1 98 ? -7.052 27.303 -38.574 1.00 38.56 98 LYS A N 1
ATOM 743 C CA . LYS A 1 98 ? -5.707 26.727 -38.692 1.00 38.56 98 LYS A CA 1
ATOM 744 C C . LYS A 1 98 ? -4.936 26.879 -37.377 1.00 38.56 98 LYS A C 1
ATOM 746 O O . LYS A 1 98 ? -4.980 27.930 -36.745 1.00 38.56 98 LYS A O 1
ATOM 751 N N . GLY A 1 99 ? -4.230 25.814 -37.004 1.00 38.38 99 GLY A N 1
ATOM 752 C CA . GLY A 1 99 ? -3.591 25.665 -35.704 1.00 38.38 99 GLY A CA 1
ATOM 753 C C . GLY A 1 99 ? -2.372 26.541 -35.437 1.00 38.38 99 GLY A C 1
ATOM 754 O O . GLY A 1 99 ? -1.915 27.304 -36.283 1.00 38.38 99 GLY A O 1
ATOM 755 N N . LYS A 1 100 ? -1.827 26.337 -34.238 1.00 34.78 100 LYS A N 1
ATOM 756 C CA . LYS A 1 100 ? -0.416 26.452 -33.857 1.00 34.78 100 LYS A CA 1
ATOM 757 C C . LYS A 1 100 ? -0.255 25.617 -32.585 1.00 34.78 100 LYS A C 1
ATOM 759 O O . LYS A 1 100 ? -0.993 25.825 -31.628 1.00 34.78 100 LYS A O 1
ATOM 764 N N . GLY A 1 101 ? 0.646 24.638 -32.611 1.00 35.72 101 GLY A N 1
ATOM 765 C CA . GLY A 1 101 ? 0.983 23.849 -31.428 1.00 35.72 101 GLY A CA 1
ATOM 766 C C . GLY A 1 101 ? 1.632 24.711 -30.349 1.00 35.72 101 GLY A C 1
ATOM 767 O O . GLY A 1 101 ? 2.185 25.765 -30.670 1.00 35.72 101 GLY A O 1
ATOM 768 N N . LYS A 1 102 ? 1.574 24.243 -29.097 1.00 30.81 102 LYS A N 1
ATOM 769 C CA . LYS A 1 102 ? 2.586 24.498 -28.065 1.00 30.81 102 LYS A CA 1
ATOM 770 C C . LYS A 1 102 ? 2.388 23.605 -26.836 1.00 30.81 102 LYS A C 1
ATOM 772 O O . LYS A 1 102 ? 1.281 23.178 -26.532 1.00 30.81 102 LYS A O 1
ATOM 777 N N . GLU A 1 103 ? 3.537 23.329 -26.235 1.00 29.70 103 GLU A N 1
ATOM 778 C CA . GLU A 1 103 ? 3.882 22.535 -25.055 1.00 29.70 103 GLU A CA 1
ATOM 779 C C . GLU A 1 103 ? 2.883 22.554 -23.892 1.00 29.70 103 GLU A C 1
ATOM 781 O O . GLU A 1 103 ? 2.326 23.595 -23.550 1.00 29.70 103 GLU A O 1
ATOM 786 N N . TYR A 1 104 ? 2.763 21.411 -23.209 1.00 27.19 104 TYR A N 1
ATOM 787 C CA . TYR A 1 104 ? 2.163 21.331 -21.879 1.00 27.19 104 TYR A CA 1
ATOM 788 C C . TYR A 1 104 ? 3.282 21.158 -20.844 1.00 27.19 104 TYR A C 1
ATOM 790 O O . TYR A 1 104 ? 3.908 20.103 -20.755 1.00 27.19 104 TYR A O 1
ATOM 798 N N . MET A 1 105 ? 3.559 22.239 -20.113 1.00 32.62 105 MET A N 1
ATOM 799 C CA . MET A 1 105 ? 4.470 22.297 -18.970 1.00 32.62 105 MET A CA 1
ATOM 800 C C . MET A 1 105 ? 3.700 22.126 -17.655 1.00 32.62 105 MET A C 1
ATOM 802 O O . MET A 1 105 ? 2.543 22.520 -17.525 1.00 32.62 105 MET A O 1
ATOM 806 N N . SER A 1 106 ? 4.416 21.529 -16.706 1.00 32.97 106 SER A N 1
ATOM 807 C CA . SER A 1 106 ? 4.090 21.208 -15.315 1.00 32.97 106 SER A CA 1
ATOM 808 C C . SER A 1 106 ? 3.335 22.303 -14.539 1.00 32.97 106 SER A C 1
ATOM 810 O O . SER A 1 106 ? 3.686 23.480 -14.610 1.00 32.97 106 SER A O 1
ATOM 812 N N . GLY A 1 107 ? 2.316 21.903 -13.769 1.00 31.34 107 GLY A N 1
ATOM 813 C CA . GLY A 1 107 ? 1.503 22.785 -12.927 1.00 31.34 107 GLY A CA 1
ATOM 814 C C . GLY A 1 107 ? 2.091 22.974 -11.526 1.00 31.34 107 GLY A C 1
ATOM 815 O O . GLY A 1 107 ? 2.230 22.018 -10.765 1.00 31.34 107 GLY A O 1
ATOM 816 N N . THR A 1 108 ? 2.411 24.224 -11.200 1.00 31.19 108 THR A N 1
ATOM 817 C CA . THR A 1 108 ? 2.950 24.690 -9.917 1.00 31.19 108 THR A CA 1
ATOM 818 C C . THR A 1 108 ? 1.847 24.958 -8.883 1.00 31.19 108 THR A C 1
ATOM 820 O O . THR A 1 108 ? 0.720 25.323 -9.210 1.00 31.19 108 THR A O 1
ATOM 823 N N . VAL A 1 109 ? 2.237 24.790 -7.621 1.00 32.06 109 VAL A N 1
ATOM 824 C CA . VAL A 1 109 ? 1.561 25.085 -6.348 1.00 32.06 109 VAL A CA 1
ATOM 825 C C . VAL A 1 109 ? 1.006 26.517 -6.270 1.00 32.06 109 VAL A C 1
ATOM 827 O O . VAL A 1 109 ? 1.719 27.461 -6.598 1.00 32.06 109 VAL A O 1
ATOM 830 N N . MET A 1 110 ? -0.208 26.688 -5.727 1.00 34.72 110 MET A N 1
ATOM 831 C CA . MET A 1 110 ? -0.726 27.990 -5.279 1.00 34.72 110 MET A CA 1
ATOM 832 C C . MET A 1 110 ? -0.676 28.079 -3.748 1.00 34.72 110 MET A C 1
ATOM 834 O O . MET A 1 110 ? -1.320 27.296 -3.049 1.00 34.72 110 MET A O 1
ATOM 838 N N . ASN A 1 111 ? 0.079 29.055 -3.243 1.00 31.23 111 ASN A N 1
ATOM 839 C CA . ASN A 1 111 ? -0.127 29.679 -1.936 1.00 31.23 111 ASN A CA 1
ATOM 840 C C . ASN A 1 111 ? -0.699 31.070 -2.218 1.00 31.23 111 ASN A C 1
ATOM 842 O O . ASN A 1 111 ? -0.195 31.718 -3.129 1.00 31.23 111 ASN A O 1
ATOM 846 N N . GLU A 1 112 ? -1.672 31.526 -1.430 1.00 34.59 112 GLU A N 1
ATOM 847 C CA . GLU A 1 112 ? -1.768 32.944 -1.072 1.00 34.59 112 GLU A CA 1
ATOM 848 C C . GLU A 1 112 ? -2.597 33.129 0.209 1.00 34.59 112 GLU A C 1
ATOM 850 O O . GLU A 1 112 ? -3.636 32.497 0.414 1.00 34.59 112 GLU A O 1
ATOM 855 N N . SER A 1 113 ? -2.053 33.964 1.097 1.00 37.78 113 SER A N 1
ATOM 856 C CA . SER A 1 113 ? -2.558 34.350 2.419 1.00 37.78 113 SER A CA 1
ATOM 857 C C . SER A 1 113 ? -3.509 35.553 2.360 1.00 37.78 113 SER A C 1
ATOM 859 O O . SER A 1 113 ? -3.479 36.351 1.429 1.00 37.78 113 SER A O 1
ATOM 861 N N . LEU A 1 114 ? -4.324 35.684 3.412 1.00 40.94 114 LEU A N 1
ATOM 862 C CA . LEU A 1 114 ? -5.346 36.711 3.657 1.00 40.94 114 LEU A CA 1
ATOM 863 C C . LEU A 1 114 ? -4.822 38.149 3.874 1.00 40.94 114 LEU A C 1
ATOM 865 O O . LEU A 1 114 ? -3.816 38.330 4.555 1.00 40.94 114 LEU A O 1
ATOM 869 N N . ALA A 1 115 ? -5.643 39.140 3.483 1.00 35.16 115 ALA A N 1
ATOM 870 C CA . ALA A 1 115 ? -6.062 40.323 4.276 1.00 35.16 115 ALA A CA 1
ATOM 871 C C . ALA A 1 115 ? -7.243 41.025 3.547 1.00 35.16 115 ALA A C 1
ATOM 873 O O . ALA A 1 115 ? -7.115 41.393 2.386 1.00 35.16 115 ALA A O 1
ATOM 874 N N . ASP A 1 116 ? -8.483 40.910 4.033 1.00 32.94 116 ASP A N 1
ATOM 875 C CA . ASP A 1 116 ? -9.235 41.836 4.914 1.00 32.94 116 ASP A CA 1
ATOM 876 C C . ASP A 1 116 ? -9.697 43.158 4.253 1.00 32.94 116 ASP A C 1
ATOM 878 O O . ASP A 1 116 ? -8.909 44.074 4.028 1.00 32.94 116 ASP A O 1
ATOM 882 N N . ILE A 1 117 ? -11.007 43.261 3.974 1.00 40.84 117 ILE A N 1
ATOM 883 C CA . ILE A 1 117 ? -11.725 44.520 3.719 1.00 40.84 117 ILE A CA 1
ATOM 884 C C . ILE A 1 117 ? -13.031 44.503 4.525 1.00 40.84 117 ILE A C 1
ATOM 886 O O . ILE A 1 117 ? -13.830 43.567 4.482 1.00 40.84 117 ILE A O 1
ATOM 890 N N . THR A 1 118 ? -13.213 45.600 5.246 1.00 40.09 118 THR A N 1
ATOM 891 C CA . THR A 1 118 ? -14.310 45.998 6.125 1.00 40.09 118 THR A CA 1
ATOM 892 C C . THR A 1 118 ? -15.691 46.029 5.447 1.00 40.09 118 THR A C 1
ATOM 894 O O . THR A 1 118 ? -15.816 46.362 4.272 1.00 40.09 118 THR A O 1
ATOM 897 N N . GLY A 1 119 ? -16.768 45.783 6.211 1.00 33.53 119 GLY A N 1
ATOM 898 C CA . GLY A 1 119 ? -18.124 46.174 5.785 1.00 33.53 119 GLY A CA 1
ATOM 899 C C . GLY A 1 119 ? -19.285 45.359 6.359 1.00 33.53 119 GLY A C 1
ATOM 900 O O . GLY A 1 119 ? -19.605 44.272 5.899 1.00 33.53 119 GLY A O 1
ATOM 901 N N . ARG A 1 120 ? -19.968 45.932 7.349 1.00 45.50 120 ARG A N 1
ATOM 902 C CA . ARG A 1 120 ? -21.184 45.446 8.025 1.00 45.50 120 ARG A CA 1
ATOM 903 C C . ARG A 1 120 ? -22.443 45.760 7.197 1.00 45.50 120 ARG A C 1
ATOM 905 O O . ARG A 1 120 ? -22.579 46.907 6.800 1.00 45.50 120 ARG A O 1
ATOM 912 N N . SER A 1 121 ? -23.404 44.832 7.058 1.00 33.88 121 SER A N 1
ATOM 913 C CA . SER A 1 121 ? -24.852 45.081 7.288 1.00 33.88 121 SER A CA 1
ATOM 914 C C . SER A 1 121 ? -25.731 43.845 7.016 1.00 33.88 121 SER A C 1
ATOM 916 O O . SER A 1 121 ? -25.559 43.122 6.041 1.00 33.88 121 SER A O 1
ATOM 918 N N . SER A 1 122 ? -26.697 43.635 7.906 1.00 42.75 122 SER A N 1
ATOM 919 C CA . SER A 1 122 ? -27.704 42.573 7.945 1.00 42.75 122 SER A CA 1
ATOM 920 C C . SER A 1 122 ? -28.812 42.732 6.889 1.00 42.75 122 SER A C 1
ATOM 922 O O . SER A 1 122 ? -29.270 43.854 6.686 1.00 42.75 122 SER A O 1
ATOM 924 N N . ARG A 1 123 ? -29.371 41.621 6.367 1.00 46.66 123 ARG A N 1
ATOM 925 C CA . ARG A 1 123 ? -30.820 41.268 6.418 1.00 46.66 123 ARG A CA 1
ATOM 926 C C . ARG A 1 123 ? -31.205 40.053 5.545 1.00 46.66 123 ARG A C 1
ATOM 928 O O . ARG A 1 123 ? -30.804 39.930 4.399 1.00 46.66 123 ARG A O 1
ATOM 935 N N . SER A 1 124 ? -32.068 39.224 6.144 1.00 38.47 124 SER A N 1
ATOM 936 C CA . SER A 1 124 ? -33.178 38.439 5.564 1.00 38.47 124 SER A CA 1
ATOM 937 C C . SER A 1 124 ? -32.927 37.433 4.426 1.00 38.47 124 SER A C 1
ATOM 939 O O . SER A 1 124 ? -32.939 37.771 3.252 1.00 38.47 124 SER A O 1
ATOM 941 N N . GLY A 1 125 ? -32.911 36.152 4.812 1.00 43.88 125 GLY A N 1
ATOM 942 C CA . GLY A 1 125 ? -33.880 35.154 4.344 1.00 43.88 125 GLY A CA 1
ATOM 943 C C . GLY A 1 125 ? -33.963 34.841 2.849 1.00 43.88 125 GLY A C 1
ATOM 944 O O . GLY A 1 125 ? -34.805 35.392 2.157 1.00 43.88 125 GLY A O 1
ATOM 945 N N . LEU A 1 126 ? -33.268 33.783 2.423 1.00 47.59 126 LEU A N 1
ATOM 946 C CA . LEU A 1 126 ? -33.826 32.812 1.479 1.00 47.59 126 LEU A CA 1
ATOM 947 C C . LEU A 1 126 ? -33.220 31.431 1.771 1.00 47.59 126 LEU A C 1
ATOM 949 O O . LEU A 1 126 ? -32.038 31.183 1.535 1.00 47.59 126 LEU A O 1
ATOM 953 N N . ARG A 1 127 ? -34.036 30.520 2.316 1.00 53.31 127 ARG A N 1
ATOM 954 C CA . ARG A 1 127 ? -33.702 29.094 2.409 1.00 53.31 127 ARG A CA 1
ATOM 955 C C . ARG A 1 127 ? -33.636 28.541 0.985 1.00 53.31 127 ARG A C 1
ATOM 957 O O . ARG A 1 127 ? -34.677 28.238 0.407 1.00 53.31 127 ARG A O 1
ATOM 964 N N . ARG A 1 128 ? -32.436 28.394 0.417 1.00 46.81 128 ARG A N 1
ATOM 965 C CA . ARG A 1 128 ? -32.262 27.518 -0.745 1.00 46.81 128 ARG A CA 1
ATOM 966 C C . ARG A 1 128 ? -32.226 26.078 -0.257 1.00 46.81 128 ARG A C 1
ATOM 968 O O . ARG A 1 128 ? -31.484 25.726 0.659 1.00 46.81 128 ARG A O 1
ATOM 975 N N . ARG A 1 129 ? -33.148 25.301 -0.818 1.00 48.25 129 ARG A N 1
ATOM 976 C CA . ARG A 1 129 ? -33.331 23.876 -0.584 1.00 48.25 129 ARG A CA 1
ATOM 977 C C . ARG A 1 129 ? -32.009 23.152 -0.835 1.00 48.25 129 ARG A C 1
ATOM 979 O O . ARG A 1 129 ? -31.271 23.496 -1.752 1.00 48.25 129 ARG A O 1
ATOM 986 N N . ARG A 1 130 ? -31.722 22.171 0.022 1.00 52.34 130 ARG A N 1
ATOM 987 C CA . ARG A 1 130 ? -30.694 21.164 -0.231 1.00 52.34 130 ARG A CA 1
ATOM 988 C C . ARG A 1 130 ? -31.176 20.328 -1.407 1.00 52.34 130 ARG A C 1
ATOM 990 O O . ARG A 1 130 ? -31.926 19.378 -1.203 1.00 52.34 130 ARG A O 1
ATOM 997 N N . ASP A 1 131 ? -30.744 20.684 -2.603 1.00 45.53 131 ASP A N 1
ATOM 998 C CA . ASP A 1 131 ? -30.737 19.731 -3.697 1.00 45.53 131 ASP A CA 1
ATOM 999 C C . ASP A 1 131 ? -29.494 18.866 -3.490 1.00 45.53 131 ASP A C 1
ATOM 1001 O O . ASP A 1 131 ? -28.350 19.296 -3.651 1.00 45.53 131 ASP A O 1
ATOM 1005 N N . GLY A 1 132 ? -29.749 17.664 -2.973 1.00 49.94 132 GLY A N 1
ATOM 1006 C CA . GLY A 1 132 ? -28.763 16.617 -2.791 1.00 49.94 132 GLY A CA 1
ATOM 1007 C C . GLY A 1 132 ? -28.229 16.170 -4.142 1.00 49.94 132 GLY A C 1
ATOM 1008 O O . GLY A 1 132 ? -28.761 15.254 -4.754 1.00 49.94 132 GLY A O 1
ATOM 1009 N N . HIS A 1 133 ? -27.130 16.779 -4.570 1.00 42.34 133 HIS A N 1
ATOM 1010 C CA . HIS A 1 133 ? -26.118 16.037 -5.295 1.00 42.34 133 HIS A CA 1
ATOM 1011 C C . HIS A 1 133 ? -25.248 15.377 -4.230 1.00 42.34 133 HIS A C 1
ATOM 1013 O O . HIS A 1 133 ? -24.484 16.048 -3.532 1.00 42.34 133 HIS A O 1
ATOM 1019 N N . ALA A 1 134 ? -25.410 14.065 -4.054 1.00 47.38 134 ALA A N 1
ATOM 1020 C CA . ALA A 1 134 ? -24.387 13.247 -3.430 1.00 47.38 134 ALA A CA 1
ATOM 1021 C C . ALA A 1 134 ? -23.128 13.431 -4.281 1.00 47.38 134 ALA A C 1
ATOM 1023 O O . ALA A 1 134 ? -22.970 12.798 -5.320 1.00 47.38 134 ALA A O 1
ATOM 1024 N N . GLY A 1 135 ? -22.295 14.399 -3.893 1.00 41.62 135 GLY A N 1
ATOM 1025 C CA . GLY A 1 135 ? -21.019 14.649 -4.526 1.00 41.62 135 GLY A CA 1
ATOM 1026 C C . GLY A 1 135 ? -20.240 13.352 -4.465 1.00 41.62 135 GLY A C 1
ATOM 1027 O O . GLY A 1 135 ? -19.814 12.933 -3.388 1.00 41.62 135 GLY A O 1
ATOM 1028 N N . SER A 1 136 ? -20.113 12.706 -5.620 1.00 49.25 136 SER A N 1
ATOM 1029 C CA . SER A 1 136 ? -19.087 11.715 -5.875 1.00 49.25 136 SER A CA 1
ATOM 1030 C C . SER A 1 136 ? -17.776 12.365 -5.458 1.00 49.25 136 SER A C 1
ATOM 1032 O O . SER A 1 136 ? -17.229 13.182 -6.194 1.00 49.25 136 SER A O 1
ATOM 1034 N N . ARG A 1 137 ? -17.301 12.070 -4.242 1.00 58.50 137 ARG A N 1
ATOM 1035 C CA . ARG A 1 137 ? -15.905 12.325 -3.911 1.00 58.50 137 ARG A CA 1
ATOM 1036 C C . ARG A 1 137 ? -15.155 11.458 -4.904 1.00 58.50 137 ARG A C 1
ATOM 1038 O O . ARG A 1 137 ? -15.233 10.234 -4.798 1.00 58.50 137 ARG A O 1
ATOM 1045 N N . THR A 1 138 ? -14.535 12.064 -5.908 1.00 61.44 138 THR A N 1
ATOM 1046 C CA . THR A 1 138 ? -13.552 11.360 -6.721 1.00 61.44 138 THR A CA 1
ATOM 1047 C C . THR A 1 138 ? -12.559 10.786 -5.718 1.00 61.44 138 THR A C 1
ATOM 1049 O O . THR A 1 138 ? -11.927 11.519 -4.958 1.00 61.44 138 THR A O 1
ATOM 1052 N N . ARG A 1 139 ? -12.563 9.458 -5.557 1.00 69.19 139 ARG A N 1
ATOM 1053 C CA . ARG A 1 139 ? -11.547 8.807 -4.740 1.00 69.19 139 ARG A CA 1
ATOM 1054 C C . ARG A 1 139 ? -10.266 8.995 -5.533 1.00 69.19 139 ARG A C 1
ATOM 1056 O O . ARG A 1 139 ? -10.167 8.539 -6.666 1.00 69.19 139 ARG A O 1
ATOM 1063 N N . GLU A 1 140 ? -9.359 9.762 -4.960 1.00 88.31 140 GLU A N 1
ATOM 1064 C CA . GLU A 1 140 ? -8.068 10.100 -5.541 1.00 88.31 140 GLU A CA 1
ATOM 1065 C C . GLU A 1 140 ? -6.981 9.525 -4.638 1.00 88.31 140 GLU A C 1
ATOM 1067 O O . GLU A 1 140 ? -7.258 8.908 -3.603 1.00 88.31 140 GLU A O 1
ATOM 1072 N N . TYR A 1 141 ? -5.727 9.710 -5.020 1.00 94.38 141 TYR A N 1
ATOM 1073 C CA . TYR A 1 141 ? -4.609 9.376 -4.161 1.00 94.38 141 TYR A CA 1
ATOM 1074 C C . TYR A 1 141 ? -3.557 10.476 -4.193 1.00 94.38 141 TYR A C 1
ATOM 1076 O O . TYR A 1 141 ? -3.349 11.140 -5.207 1.00 94.38 141 TYR A O 1
ATOM 1084 N N . THR A 1 142 ? -2.892 10.675 -3.063 1.00 94.62 142 THR A N 1
ATOM 1085 C CA . THR A 1 142 ? -1.798 11.631 -2.921 1.00 94.62 142 THR A CA 1
ATOM 1086 C C . THR A 1 142 ? -0.482 10.890 -2.771 1.00 94.62 142 THR A C 1
ATOM 1088 O O . THR A 1 142 ? -0.404 9.830 -2.153 1.00 94.62 142 THR A O 1
ATOM 1091 N N . ASN A 1 143 ? 0.572 11.440 -3.360 1.00 96.44 143 ASN A N 1
ATOM 1092 C CA . ASN A 1 143 ? 1.909 10.886 -3.241 1.00 96.44 143 ASN A CA 1
ATOM 1093 C C . ASN A 1 143 ? 2.489 11.180 -1.842 1.00 96.44 143 ASN A C 1
ATOM 1095 O O . ASN A 1 143 ? 2.445 12.315 -1.371 1.00 96.44 143 ASN A O 1
ATOM 1099 N N . LEU A 1 144 ? 3.009 10.146 -1.176 1.00 96.88 144 LEU A N 1
ATOM 1100 C CA . LEU A 1 144 ? 3.679 10.208 0.130 1.00 96.88 144 LEU A CA 1
ATOM 1101 C C . LEU A 1 144 ? 5.214 10.156 0.012 1.00 96.88 144 LEU A C 1
ATOM 1103 O O . LEU A 1 144 ? 5.913 10.151 1.031 1.00 96.88 144 LEU A O 1
ATOM 1107 N N . GLY A 1 145 ? 5.736 10.105 -1.211 1.00 97.88 145 GLY A N 1
ATOM 1108 C CA . GLY A 1 145 ? 7.152 10.131 -1.548 1.00 97.88 145 GLY A CA 1
ATOM 1109 C C . GLY A 1 145 ? 7.787 8.759 -1.754 1.00 97.88 145 GLY A C 1
ATOM 1110 O O . GLY A 1 145 ? 7.126 7.717 -1.773 1.00 97.88 145 GLY A O 1
ATOM 1111 N N . CYS A 1 146 ? 9.115 8.795 -1.856 1.00 98.62 146 CYS A N 1
ATOM 1112 C CA . CYS A 1 146 ? 9.961 7.645 -2.131 1.00 98.62 146 CYS A CA 1
ATOM 1113 C C . CYS A 1 146 ? 10.568 7.047 -0.854 1.00 98.62 146 CYS A C 1
ATOM 1115 O O . CYS A 1 146 ? 11.257 7.723 -0.079 1.00 98.62 146 CYS A O 1
ATOM 1117 N N . TRP A 1 147 ? 10.362 5.746 -0.653 1.00 98.69 147 TRP A N 1
ATOM 1118 C CA . TRP A 1 147 ? 10.740 5.038 0.572 1.00 98.69 147 TRP A CA 1
ATOM 1119 C C . TRP A 1 147 ? 11.550 3.790 0.268 1.00 98.69 147 TRP A C 1
ATOM 1121 O O . TRP A 1 147 ? 11.281 3.068 -0.688 1.00 98.69 147 TRP A O 1
ATOM 1131 N N . ARG A 1 148 ? 12.572 3.528 1.081 1.00 98.44 148 ARG A N 1
ATOM 1132 C CA . ARG A 1 148 ? 13.435 2.360 0.901 1.00 98.44 148 ARG A CA 1
ATOM 1133 C C . ARG A 1 148 ? 12.651 1.077 1.159 1.00 98.44 148 ARG A C 1
ATOM 1135 O O . ARG A 1 148 ? 11.823 1.015 2.065 1.00 98.44 148 ARG A O 1
ATOM 1142 N N . ASP A 1 149 ? 12.987 0.035 0.412 1.00 98.06 149 ASP A N 1
ATOM 1143 C CA . ASP A 1 149 ? 12.479 -1.308 0.638 1.00 98.06 149 ASP A CA 1
ATOM 1144 C C . ASP A 1 149 ? 13.603 -2.341 0.749 1.00 98.06 149 ASP A C 1
ATOM 1146 O O . ASP A 1 149 ? 14.768 -2.085 0.429 1.00 98.06 149 ASP A O 1
ATOM 1150 N N . THR A 1 150 ? 13.261 -3.530 1.238 1.00 96.44 150 THR A N 1
ATOM 1151 C CA . THR A 1 150 ? 14.205 -4.640 1.403 1.00 96.44 150 THR A CA 1
ATOM 1152 C C . THR A 1 150 ? 13.560 -5.971 1.021 1.00 96.44 150 THR A C 1
ATOM 1154 O O . THR A 1 150 ? 12.409 -6.015 0.607 1.00 96.44 150 THR A O 1
ATOM 1157 N N . ARG A 1 151 ? 14.286 -7.087 1.189 1.00 93.75 151 ARG A N 1
ATOM 1158 C CA . ARG A 1 151 ? 13.715 -8.436 1.020 1.00 93.75 151 ARG A CA 1
ATOM 1159 C C . ARG A 1 151 ? 12.524 -8.682 1.959 1.00 93.75 151 ARG A C 1
ATOM 1161 O O . ARG A 1 151 ? 11.620 -9.429 1.609 1.00 93.75 151 ARG A O 1
ATOM 1168 N N . ASN A 1 152 ? 12.537 -8.086 3.151 1.00 95.94 152 ASN A N 1
ATOM 1169 C CA . ASN A 1 152 ? 11.371 -8.064 4.024 1.00 95.94 152 ASN A CA 1
ATOM 1170 C C . ASN A 1 152 ? 10.589 -6.791 3.696 1.00 95.94 152 ASN A C 1
ATOM 1172 O O . ASN A 1 152 ? 10.955 -5.717 4.169 1.00 95.94 152 ASN A O 1
ATOM 1176 N N . HIS A 1 153 ? 9.591 -6.902 2.824 1.00 97.25 153 HIS A N 1
ATOM 1177 C CA . HIS A 1 153 ? 8.912 -5.733 2.279 1.00 97.25 153 HIS A CA 1
ATOM 1178 C C . HIS A 1 153 ? 8.292 -4.854 3.375 1.00 97.25 153 HIS A C 1
ATOM 1180 O O . HIS A 1 153 ? 7.660 -5.348 4.312 1.00 97.25 153 HIS A O 1
ATOM 1186 N N . ALA A 1 154 ? 8.451 -3.535 3.250 1.00 97.94 154 ALA A N 1
ATOM 1187 C CA . ALA A 1 154 ? 7.803 -2.568 4.140 1.00 97.94 154 ALA A CA 1
ATOM 1188 C C . ALA A 1 154 ? 6.272 -2.623 4.021 1.00 97.94 154 ALA A C 1
ATOM 1190 O O . ALA A 1 154 ? 5.560 -2.449 5.010 1.00 97.94 154 ALA A O 1
ATOM 1191 N N . ILE A 1 155 ? 5.770 -2.881 2.814 1.00 98.44 155 ILE A N 1
ATOM 1192 C CA . ILE A 1 155 ? 4.351 -3.069 2.520 1.00 98.44 155 ILE A CA 1
ATOM 1193 C C . ILE A 1 155 ? 4.196 -4.436 1.834 1.00 98.44 155 ILE A C 1
ATOM 1195 O O . ILE A 1 155 ? 4.910 -4.688 0.865 1.00 98.44 155 ILE A O 1
ATOM 1199 N N . PRO A 1 156 ? 3.291 -5.315 2.303 1.00 97.81 156 PRO A N 1
ATOM 1200 C CA . PRO A 1 156 ? 3.020 -6.598 1.660 1.00 97.81 156 PRO A CA 1
ATOM 1201 C C . PRO A 1 156 ? 2.652 -6.466 0.177 1.00 97.81 156 PRO A C 1
ATOM 1203 O O . PRO A 1 156 ? 1.996 -5.505 -0.228 1.00 97.81 156 PRO A O 1
ATOM 1206 N N . THR A 1 157 ? 3.052 -7.462 -0.610 1.00 97.94 157 THR A N 1
ATOM 1207 C CA . THR A 1 157 ? 2.756 -7.526 -2.045 1.00 97.94 157 THR A CA 1
ATOM 1208 C C . THR A 1 157 ? 1.279 -7.788 -2.323 1.00 97.94 157 THR A C 1
ATOM 1210 O O . THR A 1 157 ? 0.615 -8.515 -1.580 1.00 97.94 157 THR A O 1
ATOM 1213 N N . LEU A 1 158 ? 0.781 -7.208 -3.414 1.00 98.38 158 LEU A N 1
ATOM 1214 C CA . LEU A 1 158 ? -0.521 -7.513 -4.007 1.00 98.38 158 LEU A CA 1
ATOM 1215 C C . LEU A 1 158 ? -0.393 -8.279 -5.327 1.00 98.38 158 LEU A C 1
ATOM 1217 O O . LEU A 1 158 ? -1.413 -8.676 -5.895 1.00 98.38 158 LEU A O 1
ATOM 1221 N N . GLU A 1 159 ? 0.824 -8.508 -5.816 1.00 97.50 159 GLU A N 1
ATOM 1222 C CA . GLU A 1 159 ? 1.065 -9.247 -7.054 1.00 97.50 159 GLU A CA 1
ATOM 1223 C C . GLU A 1 159 ? 0.424 -10.639 -7.017 1.00 97.50 159 GLU A C 1
ATOM 1225 O O . GLU A 1 159 ? 0.510 -11.355 -6.019 1.00 97.50 159 GLU A O 1
ATOM 1230 N N . GLY A 1 160 ? -0.255 -11.012 -8.106 1.00 95.81 160 GLY A N 1
ATOM 1231 C CA . GLY A 1 160 ? -0.957 -12.295 -8.224 1.00 95.81 160 GLY A CA 1
ATOM 1232 C C . GLY A 1 160 ? -2.203 -12.447 -7.341 1.00 95.81 160 GLY A C 1
ATOM 1233 O O . GLY A 1 160 ? -2.805 -13.517 -7.321 1.00 95.81 160 GLY A O 1
ATOM 1234 N N . THR A 1 161 ? -2.618 -11.405 -6.612 1.00 96.81 161 THR A N 1
ATOM 1235 C CA . THR A 1 161 ? -3.836 -11.454 -5.781 1.00 96.81 161 THR A CA 1
ATOM 1236 C C . THR A 1 161 ? -5.086 -10.955 -6.511 1.00 96.81 161 THR A C 1
ATOM 1238 O O . THR A 1 161 ? -6.186 -11.018 -5.963 1.00 96.81 161 THR A O 1
ATOM 1241 N N . ASP A 1 162 ? -4.937 -10.406 -7.718 1.00 98.00 162 ASP A N 1
ATOM 1242 C CA . ASP A 1 162 ? -6.017 -9.801 -8.492 1.00 98.00 162 ASP A CA 1
ATOM 1243 C C . ASP A 1 162 ? -5.708 -9.867 -9.997 1.00 98.00 162 ASP A C 1
ATOM 1245 O O . ASP A 1 162 ? -4.580 -9.528 -10.361 1.00 98.00 162 ASP A O 1
ATOM 1249 N N . PRO A 1 163 ? -6.677 -10.195 -10.876 1.00 97.06 163 PRO A N 1
ATOM 1250 C CA . PRO A 1 163 ? -6.441 -10.279 -12.321 1.00 97.06 163 PRO A CA 1
ATOM 1251 C C . PRO A 1 163 ? -5.898 -8.990 -12.954 1.00 97.06 163 PRO A C 1
ATOM 1253 O O . PRO A 1 163 ? -5.234 -9.005 -13.990 1.00 97.06 163 PRO A O 1
ATOM 1256 N N . ARG A 1 164 ? -6.146 -7.829 -12.328 1.00 96.62 164 ARG A N 1
ATOM 1257 C CA . ARG A 1 164 ? -5.577 -6.543 -12.771 1.00 96.62 164 ARG A CA 1
ATOM 1258 C C . ARG A 1 164 ? -4.049 -6.497 -12.646 1.00 96.62 164 ARG A C 1
ATOM 1260 O O . ARG A 1 164 ? -3.421 -5.670 -13.311 1.00 96.62 164 ARG A O 1
ATOM 1267 N N . LEU A 1 165 ? -3.468 -7.361 -11.813 1.00 97.06 165 LEU A N 1
ATOM 1268 C CA . LEU A 1 165 ? -2.035 -7.497 -11.546 1.00 97.06 165 LEU A CA 1
ATOM 1269 C C . LEU A 1 165 ? -1.461 -8.796 -12.123 1.00 97.06 165 LEU A C 1
ATOM 1271 O O . LEU A 1 165 ? -0.431 -9.277 -11.657 1.00 97.06 165 LEU A O 1
ATOM 1275 N N . ASP A 1 166 ? -2.092 -9.362 -13.146 1.00 91.94 166 ASP A N 1
ATOM 1276 C CA . ASP A 1 166 ? -1.531 -10.517 -13.839 1.00 91.94 166 ASP A CA 1
ATOM 1277 C C . ASP A 1 166 ? -0.315 -10.135 -14.698 1.00 91.94 166 ASP A C 1
ATOM 1279 O O . ASP A 1 166 ? -0.032 -8.960 -14.981 1.00 91.94 166 ASP A O 1
ATOM 1283 N N . GLY A 1 167 ? 0.410 -11.169 -15.124 1.00 92.38 167 GLY A N 1
ATOM 1284 C CA . GLY A 1 167 ? 1.562 -11.050 -16.004 1.00 92.38 167 GLY A CA 1
ATOM 1285 C C . GLY A 1 167 ? 2.798 -10.471 -15.322 1.00 92.38 167 GLY A C 1
ATOM 1286 O O . GLY A 1 167 ? 2.987 -10.544 -14.110 1.00 92.38 167 GLY A O 1
ATOM 1287 N N . VAL A 1 168 ? 3.686 -9.930 -16.147 1.00 94.12 168 VAL A N 1
ATOM 1288 C CA . VAL A 1 168 ? 4.998 -9.454 -15.723 1.00 94.12 168 VAL A CA 1
ATOM 1289 C C . VAL A 1 168 ? 4.902 -7.993 -15.286 1.00 94.12 168 VAL A C 1
ATOM 1291 O O . VAL A 1 168 ? 4.559 -7.128 -16.094 1.00 94.12 168 VAL A O 1
ATOM 1294 N N . TYR A 1 169 ? 5.217 -7.707 -14.021 1.00 94.38 169 TYR A N 1
ATOM 1295 C CA . TYR A 1 169 ? 4.942 -6.395 -13.427 1.00 94.38 169 TYR A CA 1
ATOM 1296 C C . TYR A 1 169 ? 5.690 -5.235 -14.103 1.00 94.38 169 TYR A C 1
ATOM 1298 O O . TYR A 1 169 ? 5.099 -4.181 -14.288 1.00 94.38 169 TYR A O 1
ATOM 1306 N N . TRP A 1 170 ? 6.942 -5.422 -14.535 1.00 90.31 170 TRP A N 1
ATOM 1307 C CA . TRP A 1 170 ? 7.771 -4.347 -15.112 1.00 90.31 170 TRP A CA 1
ATOM 1308 C C . TRP A 1 170 ? 7.376 -3.940 -16.537 1.00 90.31 170 TRP A C 1
ATOM 1310 O O . TRP A 1 170 ? 7.900 -2.973 -17.078 1.00 90.31 170 TRP A O 1
ATOM 1320 N N . ALA A 1 171 ? 6.497 -4.706 -17.183 1.00 91.31 171 ALA A N 1
ATOM 1321 C CA . ALA A 1 171 ? 5.948 -4.387 -18.500 1.00 91.31 171 ALA A CA 1
ATOM 1322 C C . ALA A 1 171 ? 4.475 -3.949 -18.409 1.00 91.31 171 ALA A C 1
ATOM 1324 O O . ALA A 1 171 ? 3.790 -3.798 -19.426 1.00 91.31 171 ALA A O 1
ATOM 1325 N N . ARG A 1 172 ? 3.945 -3.793 -17.190 1.00 93.06 172 ARG A N 1
ATOM 1326 C CA . ARG A 1 172 ? 2.528 -3.538 -16.958 1.00 93.06 172 ARG A CA 1
ATOM 1327 C C . ARG A 1 172 ? 2.193 -2.084 -17.268 1.00 93.06 172 ARG A C 1
ATOM 1329 O O . ARG A 1 172 ? 2.426 -1.191 -16.468 1.00 93.06 172 ARG A O 1
ATOM 1336 N N . GLY A 1 173 ? 1.510 -1.852 -18.385 1.00 93.50 173 GLY A N 1
ATOM 1337 C CA . GLY A 1 173 ? 0.943 -0.533 -18.669 1.00 93.50 173 GLY A CA 1
ATOM 1338 C C . GLY A 1 173 ? -0.059 -0.090 -17.593 1.00 93.50 173 GLY A C 1
ATOM 1339 O O . GLY A 1 173 ? -0.905 -0.892 -17.164 1.00 93.50 173 GLY A O 1
ATOM 1340 N N . LYS A 1 174 ? 0.014 1.197 -17.219 1.00 94.56 174 LYS A N 1
ATOM 1341 C CA . LYS A 1 174 ? -0.788 1.841 -16.161 1.00 94.56 174 LYS A CA 1
ATOM 1342 C C . LYS A 1 174 ? -0.635 1.146 -14.803 1.00 94.56 174 LYS A C 1
ATOM 1344 O O . LYS A 1 174 ? -1.639 0.858 -14.147 1.00 94.56 174 LYS A O 1
ATOM 1349 N N . ALA A 1 175 ? 0.595 0.827 -14.402 1.00 96.06 175 ALA A N 1
ATOM 1350 C CA . ALA A 1 175 ? 0.833 0.053 -13.190 1.00 96.06 175 ALA A CA 1
ATOM 1351 C C . ALA A 1 175 ? 0.306 0.756 -11.932 1.00 96.06 175 ALA A C 1
ATOM 1353 O O . ALA A 1 175 ? -0.397 0.122 -11.145 1.00 96.06 175 ALA A O 1
ATOM 1354 N N . THR A 1 176 ? 0.548 2.064 -11.787 1.00 96.75 176 THR A N 1
ATOM 1355 C CA . THR A 1 176 ? 0.065 2.853 -10.640 1.00 96.75 176 THR A CA 1
ATOM 1356 C C . THR A 1 176 ? -1.452 2.836 -10.525 1.00 96.75 176 THR A C 1
ATOM 1358 O O . THR A 1 176 ? -1.974 2.525 -9.459 1.00 96.75 176 THR A O 1
ATOM 1361 N N . GLU A 1 177 ? -2.166 3.059 -11.630 1.00 96.19 177 GLU A N 1
ATOM 1362 C CA . GLU A 1 177 ? -3.633 3.024 -11.644 1.00 96.19 177 GLU A CA 1
ATOM 1363 C C . GLU A 1 177 ? -4.171 1.626 -11.316 1.00 96.19 177 GLU A C 1
ATOM 1365 O O . GLU A 1 177 ? -5.082 1.468 -10.509 1.00 96.19 177 GLU A O 1
ATOM 1370 N N . LYS A 1 178 ? -3.590 0.570 -11.894 1.00 97.44 178 LYS A N 1
ATOM 1371 C CA . LYS A 1 178 ? -4.014 -0.804 -11.588 1.00 97.44 178 LYS A CA 1
ATOM 1372 C C . LYS A 1 178 ? -3.770 -1.150 -10.123 1.00 97.44 178 LYS A C 1
ATOM 1374 O O . LYS A 1 178 ? -4.653 -1.716 -9.485 1.00 97.44 178 LYS A O 1
ATOM 1379 N N . CYS A 1 179 ? -2.612 -0.777 -9.584 1.00 98.56 179 CYS A N 1
ATOM 1380 C CA . CYS A 1 179 ? -2.287 -1.006 -8.183 1.00 98.56 179 CYS A CA 1
ATOM 1381 C C . CYS A 1 179 ? -3.235 -0.246 -7.249 1.00 98.56 179 CYS A C 1
ATOM 1383 O O . CYS A 1 179 ? -3.787 -0.831 -6.313 1.00 98.56 179 CYS A O 1
ATOM 1385 N N . TYR A 1 180 ? -3.507 1.022 -7.569 1.00 97.88 180 TYR A N 1
ATOM 1386 C CA . TYR A 1 180 ? -4.489 1.852 -6.884 1.00 97.88 180 TYR A CA 1
ATOM 1387 C C . TYR A 1 180 ? -5.858 1.168 -6.817 1.00 97.88 180 TYR A C 1
ATOM 1389 O O . TYR A 1 180 ? -6.408 0.988 -5.733 1.00 97.88 180 TYR A O 1
ATOM 1397 N N . GLN A 1 181 ? -6.388 0.720 -7.955 1.00 97.31 181 GLN A N 1
ATOM 1398 C CA . GLN A 1 181 ? -7.715 0.103 -8.033 1.00 97.31 181 GLN A CA 1
ATOM 1399 C C . GLN A 1 181 ? -7.814 -1.197 -7.219 1.00 97.31 181 GLN A C 1
ATOM 1401 O O . GLN A 1 181 ? -8.868 -1.525 -6.661 1.00 97.31 181 GLN A O 1
ATOM 1406 N N . VAL A 1 182 ? -6.722 -1.954 -7.137 1.00 97.94 182 VAL A N 1
ATOM 1407 C CA . VAL A 1 182 ? -6.641 -3.202 -6.368 1.00 97.94 182 VAL A CA 1
ATOM 1408 C C . VAL A 1 182 ? -6.611 -2.911 -4.871 1.00 97.94 182 VAL A C 1
ATOM 1410 O O . VAL A 1 182 ? -7.378 -3.521 -4.119 1.00 97.94 182 VAL A O 1
ATOM 1413 N N . ALA A 1 183 ? -5.794 -1.950 -4.439 1.00 97.81 183 ALA A N 1
ATOM 1414 C CA . ALA A 1 183 ? -5.748 -1.501 -3.051 1.00 97.81 183 ALA A CA 1
ATOM 1415 C C . ALA A 1 183 ? -7.077 -0.870 -2.608 1.00 97.81 183 ALA A C 1
ATOM 1417 O O . ALA A 1 183 ? -7.599 -1.214 -1.547 1.00 97.81 183 ALA A O 1
ATOM 1418 N N . LEU A 1 184 ? -7.677 -0.036 -3.463 1.00 95.19 184 LEU A N 1
ATOM 1419 C CA . LEU A 1 184 ? -8.982 0.578 -3.240 1.00 95.19 184 LEU A CA 1
ATOM 1420 C C . LEU A 1 184 ? -10.069 -0.482 -3.039 1.00 95.19 184 LEU A C 1
ATOM 1422 O O . LEU A 1 184 ? -10.843 -0.390 -2.091 1.00 95.19 184 LEU A O 1
ATOM 1426 N N . SER A 1 185 ? -10.098 -1.519 -3.883 1.00 95.19 185 SER A N 1
ATOM 1427 C CA . SER A 1 185 ? -11.076 -2.612 -3.756 1.00 95.19 185 SER A CA 1
ATOM 1428 C C . SER A 1 185 ? -10.932 -3.438 -2.472 1.00 95.19 185 SER A C 1
ATOM 1430 O O . SER A 1 185 ? -11.855 -4.157 -2.106 1.00 95.19 185 SER A O 1
ATOM 1432 N N . ARG A 1 186 ? -9.791 -3.327 -1.780 1.00 94.94 186 ARG A N 1
ATOM 1433 C CA . ARG A 1 186 ? -9.517 -3.975 -0.488 1.00 94.94 186 ARG A CA 1
ATOM 1434 C C . ARG A 1 186 ? -9.699 -3.029 0.704 1.00 94.94 186 ARG A C 1
ATOM 1436 O O . ARG A 1 186 ? -9.418 -3.426 1.830 1.00 94.94 186 ARG A O 1
ATOM 1443 N N . GLY A 1 187 ? -10.105 -1.777 0.471 1.00 92.94 187 GLY A N 1
ATOM 1444 C CA . GLY A 1 187 ? -10.194 -0.752 1.515 1.00 92.94 187 GLY A CA 1
ATOM 1445 C C . GLY A 1 187 ? -8.834 -0.373 2.113 1.00 92.94 187 GLY A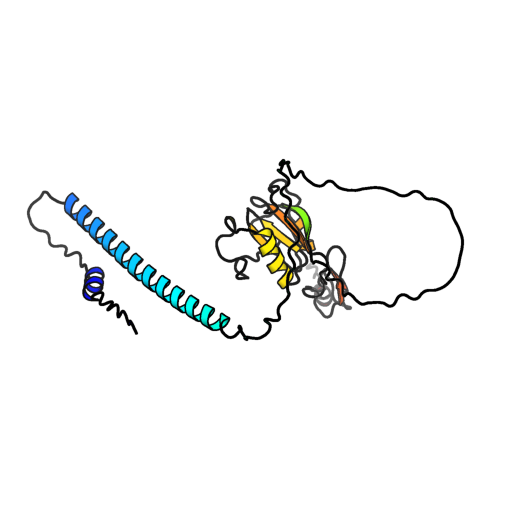 C 1
ATOM 1446 O O . GLY A 1 187 ? -8.765 0.117 3.239 1.00 92.94 187 GLY A O 1
ATOM 1447 N N . PHE A 1 188 ? -7.730 -0.622 1.401 1.00 95.62 188 PHE A N 1
ATOM 1448 C CA . PHE A 1 188 ? -6.395 -0.335 1.918 1.00 95.62 188 PHE A CA 1
ATOM 1449 C C . PHE A 1 188 ? -6.090 1.164 1.824 1.00 95.62 188 PHE A C 1
ATOM 1451 O O . PHE A 1 188 ? -6.198 1.737 0.743 1.00 95.62 188 PHE A O 1
ATOM 1458 N N . PRO A 1 189 ? -5.678 1.819 2.926 1.00 93.88 189 PRO A N 1
ATOM 1459 C CA . PRO A 1 189 ? -5.444 3.263 2.940 1.00 93.88 189 PRO A CA 1
ATOM 1460 C C . PRO A 1 189 ? -4.203 3.678 2.148 1.00 93.88 189 PRO A C 1
ATOM 1462 O O . PRO A 1 189 ? -4.102 4.824 1.719 1.00 93.88 189 PRO A O 1
ATOM 1465 N N . VAL A 1 190 ? -3.243 2.764 1.991 1.00 96.94 190 VAL A N 1
ATOM 1466 C CA . VAL A 1 190 ? -1.960 3.026 1.342 1.00 96.94 190 VAL A CA 1
ATOM 1467 C C . VAL A 1 190 ? -1.613 1.880 0.401 1.00 96.94 190 VAL A C 1
ATOM 1469 O O . VAL A 1 190 ? -1.751 0.702 0.749 1.00 96.94 190 VAL A O 1
ATOM 1472 N N . PHE A 1 191 ? -1.116 2.252 -0.774 1.00 98.38 191 PHE A N 1
ATOM 1473 C CA . PHE A 1 191 ? -0.515 1.351 -1.749 1.00 98.38 191 PHE A CA 1
ATOM 1474 C C . PHE A 1 191 ? 0.839 1.898 -2.195 1.00 98.38 191 PHE A C 1
ATOM 1476 O O . PHE A 1 191 ? 1.180 3.051 -1.923 1.00 98.38 191 PHE A O 1
ATOM 1483 N N . ALA A 1 192 ? 1.630 1.064 -2.853 1.00 98.62 192 ALA A N 1
ATOM 1484 C CA . ALA A 1 192 ? 2.912 1.463 -3.395 1.00 98.62 192 ALA A CA 1
ATOM 1485 C C . ALA A 1 192 ? 3.226 0.725 -4.689 1.00 98.62 192 ALA A C 1
ATOM 1487 O O . ALA A 1 192 ? 2.793 -0.414 -4.884 1.00 98.62 192 ALA A O 1
ATOM 1488 N N . VAL A 1 193 ? 4.019 1.378 -5.5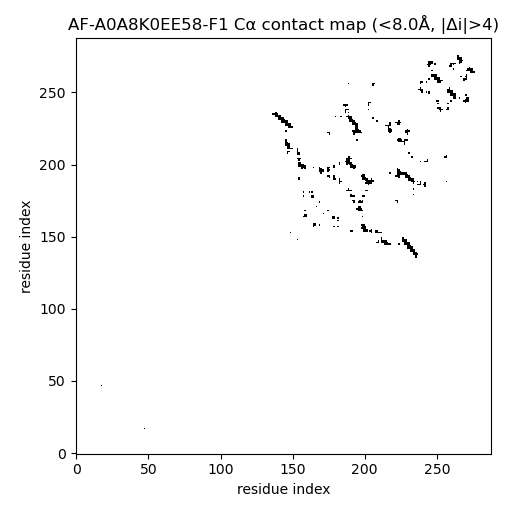33 1.00 98.44 193 VAL A N 1
ATOM 1489 C CA . VAL A 1 193 ? 4.570 0.794 -6.754 1.00 98.44 193 VAL A CA 1
ATOM 1490 C C . VAL A 1 193 ? 6.091 0.774 -6.649 1.00 98.44 193 VAL A C 1
ATOM 1492 O O . VAL A 1 193 ? 6.706 1.736 -6.185 1.00 98.44 193 VAL A O 1
ATOM 1495 N N . GLN A 1 194 ? 6.697 -0.342 -7.044 1.00 98.06 194 GLN A N 1
ATOM 1496 C CA . GLN A 1 194 ? 8.141 -0.541 -7.056 1.00 98.06 194 GLN A CA 1
ATOM 1497 C C . GLN A 1 194 ? 8.614 -0.996 -8.436 1.00 98.06 194 GLN A C 1
ATOM 1499 O O . GLN A 1 194 ? 7.963 -1.810 -9.091 1.00 98.06 194 GLN A O 1
ATOM 1504 N N . ALA A 1 195 ? 9.798 -0.525 -8.833 1.00 95.31 195 ALA A N 1
ATOM 1505 C CA . ALA A 1 195 ? 10.543 -1.014 -9.991 1.00 95.31 195 ALA A CA 1
ATOM 1506 C C . ALA A 1 195 ? 9.700 -1.174 -11.277 1.00 95.31 195 ALA A C 1
ATOM 1508 O O . ALA A 1 195 ? 9.747 -2.227 -11.917 1.00 95.31 195 ALA A O 1
ATOM 1509 N N . GLY A 1 196 ? 8.930 -0.144 -11.645 1.00 88.56 196 GLY A N 1
ATOM 1510 C CA . GLY A 1 196 ? 8.198 -0.112 -12.918 1.00 88.56 196 GLY A CA 1
ATOM 1511 C C . GLY A 1 196 ? 6.887 -0.903 -12.924 1.00 88.56 196 GLY A C 1
ATOM 1512 O O . GLY A 1 196 ? 6.359 -1.205 -13.988 1.00 88.56 196 GLY A O 1
ATOM 1513 N N . GLY A 1 197 ? 6.377 -1.312 -11.753 1.00 95.31 197 GLY A N 1
ATOM 1514 C CA . GLY A 1 197 ? 4.992 -1.781 -11.665 1.00 95.31 197 GLY A CA 1
ATOM 1515 C C . GLY A 1 197 ? 4.650 -2.836 -10.620 1.00 95.31 197 GLY A C 1
ATOM 1516 O O . GLY A 1 197 ? 3.496 -3.269 -10.577 1.00 95.31 197 GLY A O 1
ATOM 1517 N N . TYR A 1 198 ? 5.604 -3.254 -9.786 1.00 97.88 198 TYR A N 1
ATOM 1518 C CA . TYR A 1 198 ? 5.347 -4.178 -8.682 1.00 97.88 198 TYR A CA 1
ATOM 1519 C C . TYR A 1 198 ? 4.453 -3.506 -7.639 1.00 97.88 198 TYR A C 1
ATOM 1521 O O . TYR A 1 198 ? 4.823 -2.485 -7.062 1.00 97.88 198 TYR A O 1
ATOM 1529 N N . CYS A 1 199 ? 3.282 -4.075 -7.405 1.00 98.62 199 CYS A N 1
ATOM 1530 C CA . CYS A 1 199 ? 2.226 -3.520 -6.586 1.00 98.62 199 CYS A CA 1
ATOM 1531 C C . CYS A 1 199 ? 2.246 -4.088 -5.168 1.00 98.62 199 CYS A C 1
ATOM 1533 O O . CYS A 1 199 ? 2.226 -5.302 -4.952 1.00 98.62 199 CYS A O 1
ATOM 1535 N N . SER A 1 200 ? 2.178 -3.184 -4.198 1.00 98.56 200 SER A N 1
ATOM 1536 C CA . SER A 1 200 ? 2.089 -3.490 -2.774 1.00 98.56 200 SER A CA 1
ATOM 1537 C C . SER A 1 200 ? 0.968 -2.683 -2.124 1.00 98.56 200 SER A C 1
ATOM 1539 O O . SER A 1 200 ? 0.661 -1.568 -2.541 1.00 98.56 200 SER A O 1
ATOM 1541 N N . GLY A 1 201 ? 0.362 -3.213 -1.065 1.00 98.12 201 GLY A N 1
ATOM 1542 C CA . GLY A 1 201 ? -0.683 -2.524 -0.311 1.00 98.12 201 GLY A CA 1
ATOM 1543 C C . GLY A 1 201 ? -1.145 -3.327 0.897 1.00 98.12 201 GLY A C 1
ATOM 1544 O O . GLY A 1 201 ? -1.118 -4.556 0.892 1.00 98.12 201 GLY A O 1
ATOM 1545 N N . SER A 1 202 ? -1.566 -2.635 1.955 1.00 97.38 202 SER A N 1
ATOM 1546 C CA . SER A 1 202 ? -2.169 -3.280 3.124 1.00 97.38 202 SER A CA 1
ATOM 1547 C C . SER A 1 202 ? -2.962 -2.295 3.977 1.00 97.38 202 SER A C 1
ATOM 1549 O O . SER A 1 202 ? -2.754 -1.082 3.923 1.00 97.38 202 SER A O 1
ATOM 1551 N N . ALA A 1 203 ? -3.819 -2.832 4.844 1.00 95.44 203 ALA A N 1
ATOM 1552 C CA . ALA A 1 203 ? -4.490 -2.067 5.892 1.00 95.44 203 ALA A CA 1
ATOM 1553 C C . ALA A 1 203 ? -3.510 -1.323 6.828 1.00 95.44 203 ALA A C 1
ATOM 1555 O O . ALA A 1 203 ? -3.819 -0.240 7.323 1.00 95.44 203 ALA A O 1
ATOM 1556 N N . ASP A 1 204 ? -2.312 -1.876 7.056 1.00 95.69 204 ASP A N 1
ATOM 1557 C CA . ASP A 1 204 ? -1.272 -1.288 7.919 1.00 95.69 204 ASP A CA 1
ATOM 1558 C C . ASP A 1 204 ? -0.236 -0.445 7.157 1.00 95.69 204 ASP A C 1
ATOM 1560 O O . ASP A 1 204 ? 0.690 0.122 7.737 1.00 95.69 204 ASP A O 1
ATOM 1564 N N . ALA A 1 205 ? -0.353 -0.336 5.837 1.00 96.75 205 ALA A N 1
ATOM 1565 C CA . ALA A 1 205 ? 0.714 0.252 5.038 1.00 96.75 205 ALA A CA 1
ATOM 1566 C C . ALA A 1 205 ? 1.050 1.690 5.475 1.00 96.75 205 ALA A C 1
ATOM 1568 O O . ALA A 1 205 ? 2.216 2.067 5.454 1.00 96.75 205 ALA A O 1
ATOM 1569 N N . HIS A 1 206 ? 0.072 2.433 6.007 1.00 93.50 206 HIS A N 1
ATOM 1570 C CA . HIS A 1 206 ? 0.231 3.769 6.587 1.00 93.50 206 HIS A CA 1
ATOM 1571 C C . HIS A 1 206 ? 1.210 3.881 7.768 1.00 93.50 206 HIS A C 1
ATOM 1573 O O . HIS A 1 206 ? 1.720 4.968 8.027 1.00 93.50 206 HIS A O 1
ATOM 1579 N N . ASN A 1 207 ? 1.535 2.786 8.455 1.00 94.12 207 ASN A N 1
ATOM 1580 C CA . ASN A 1 207 ? 2.532 2.801 9.529 1.00 94.12 207 ASN A CA 1
ATOM 1581 C C . ASN A 1 207 ? 3.834 2.099 9.158 1.00 94.12 207 ASN A C 1
ATOM 1583 O O . ASN A 1 207 ? 4.850 2.316 9.816 1.00 94.12 207 ASN A O 1
ATOM 1587 N N . THR A 1 208 ? 3.814 1.219 8.159 1.00 96.88 208 THR A N 1
ATOM 1588 C CA . THR A 1 208 ? 4.965 0.365 7.853 1.00 96.88 208 THR A CA 1
ATOM 1589 C C . THR A 1 208 ? 5.806 0.890 6.698 1.00 96.88 208 THR A C 1
ATOM 1591 O O . THR A 1 208 ? 6.998 0.597 6.654 1.00 96.88 208 THR A O 1
ATOM 1594 N N . TYR A 1 209 ? 5.252 1.719 5.806 1.00 97.81 209 TYR A N 1
ATOM 1595 C CA . TYR A 1 209 ? 5.968 2.197 4.614 1.00 97.81 209 TYR A CA 1
ATOM 1596 C C . TYR A 1 209 ? 7.281 2.930 4.922 1.00 97.81 209 TYR A C 1
ATOM 1598 O O . TYR A 1 209 ? 8.242 2.831 4.165 1.00 97.81 209 TYR A O 1
ATOM 1606 N N . LYS A 1 210 ? 7.353 3.612 6.072 1.00 97.62 210 LYS A N 1
ATOM 1607 C CA . LYS A 1 210 ? 8.536 4.369 6.511 1.00 97.62 210 LYS A CA 1
ATOM 1608 C C . LYS A 1 210 ? 9.610 3.522 7.195 1.00 97.62 210 LYS A C 1
ATOM 1610 O O . LYS A 1 210 ? 10.655 4.060 7.555 1.00 97.62 210 LYS A O 1
ATOM 1615 N N . LYS A 1 211 ? 9.379 2.219 7.390 1.00 97.50 211 LYS A N 1
ATOM 1616 C CA . LYS A 1 211 ? 10.212 1.325 8.217 1.00 97.50 211 LYS A CA 1
ATOM 1617 C C . LYS A 1 211 ? 11.710 1.382 7.895 1.00 97.50 211 LYS A C 1
ATOM 1619 O O . LYS A 1 211 ? 12.518 1.283 8.811 1.00 97.50 211 LYS A O 1
ATOM 1624 N N . TYR A 1 212 ? 12.082 1.533 6.624 1.00 98.31 212 TYR A N 1
ATOM 1625 C CA . TYR A 1 212 ? 13.485 1.539 6.180 1.00 98.31 212 TYR A CA 1
ATOM 1626 C C . TYR A 1 212 ? 14.031 2.932 5.839 1.00 98.31 212 TYR A C 1
ATOM 1628 O O . TYR A 1 212 ? 15.145 3.049 5.326 1.00 98.31 212 TYR A O 1
ATOM 1636 N N . GLY A 1 213 ? 13.266 3.982 6.143 1.00 98.44 213 GLY A N 1
ATOM 1637 C CA . GLY A 1 213 ? 13.638 5.367 5.880 1.00 98.44 213 GLY A CA 1
ATOM 1638 C C . GLY A 1 213 ? 13.430 5.812 4.425 1.00 98.44 213 GLY A C 1
ATOM 1639 O O . GLY A 1 213 ? 13.001 5.027 3.572 1.00 98.44 213 GLY A O 1
ATOM 1640 N N . PRO A 1 214 ? 13.703 7.097 4.142 1.00 98.56 214 PRO A N 1
ATOM 1641 C CA . PRO A 1 214 ? 13.521 7.673 2.815 1.00 98.56 214 PRO A CA 1
ATOM 1642 C C . PRO A 1 214 ? 14.518 7.097 1.797 1.00 98.56 214 PRO A C 1
ATOM 1644 O O . PRO A 1 214 ? 15.597 6.603 2.148 1.00 98.56 214 PRO A O 1
ATOM 1647 N N . SER A 1 215 ? 14.159 7.178 0.518 1.00 98.44 215 SER A N 1
ATOM 1648 C CA . SER A 1 215 ? 15.007 6.787 -0.609 1.00 98.44 215 SER A CA 1
ATOM 1649 C C . SER A 1 215 ? 15.009 7.872 -1.684 1.00 98.44 215 SER A C 1
ATOM 1651 O O . SER A 1 215 ? 14.064 8.642 -1.804 1.00 98.44 215 SER A O 1
ATOM 1653 N N . THR A 1 216 ? 16.076 7.918 -2.476 1.00 97.81 216 THR A N 1
ATOM 1654 C CA . THR A 1 216 ? 16.206 8.778 -3.664 1.00 97.81 216 THR A CA 1
ATOM 1655 C C . THR A 1 216 ? 1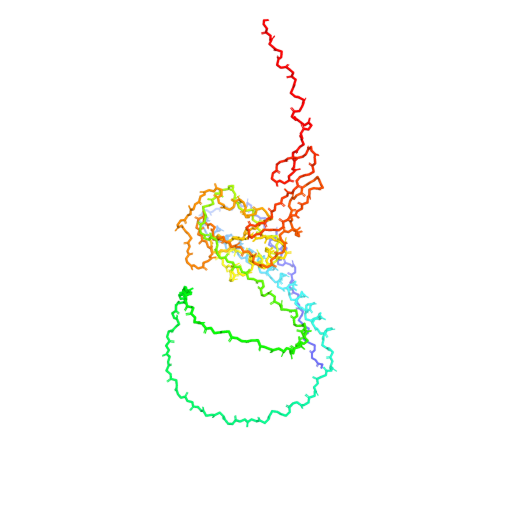6.208 7.968 -4.960 1.00 97.81 216 THR A C 1
ATOM 1657 O O . THR A 1 216 ? 16.507 8.505 -6.019 1.00 97.81 216 THR A O 1
ATOM 1660 N N . ALA A 1 217 ? 15.946 6.660 -4.879 1.00 98.12 217 ALA A N 1
ATOM 1661 C CA . ALA A 1 217 ? 16.068 5.744 -6.010 1.00 98.12 217 ALA A CA 1
ATOM 1662 C C . ALA A 1 217 ? 14.787 5.603 -6.849 1.00 98.12 217 ALA A C 1
ATOM 1664 O O . ALA A 1 217 ? 14.816 4.881 -7.841 1.00 98.12 217 ALA A O 1
ATOM 1665 N N . CYS A 1 218 ? 13.676 6.237 -6.458 1.00 98.19 218 CYS A N 1
ATOM 1666 C CA . CYS A 1 218 ? 12.458 6.231 -7.265 1.00 98.19 218 CYS A CA 1
ATOM 1667 C C . CYS A 1 218 ? 12.623 7.112 -8.503 1.00 98.19 218 CYS A C 1
ATOM 1669 O O . CYS A 1 218 ? 13.233 8.183 -8.437 1.00 98.19 218 CYS A O 1
ATOM 1671 N N . ALA A 1 219 ? 12.075 6.656 -9.623 1.00 96.06 219 ALA A N 1
ATOM 1672 C CA . ALA A 1 219 ? 11.943 7.463 -10.822 1.00 96.06 219 ALA A CA 1
ATOM 1673 C C . ALA A 1 219 ? 10.788 8.472 -10.675 1.00 96.06 219 ALA A C 1
ATOM 1675 O O . ALA A 1 219 ? 9.905 8.331 -9.832 1.00 96.06 219 ALA A O 1
ATOM 1676 N N . SER A 1 220 ? 10.785 9.511 -11.511 1.00 95.25 220 SER A N 1
ATOM 1677 C CA . SER A 1 220 ? 9.741 10.547 -11.511 1.00 95.25 220 SER A CA 1
ATOM 1678 C C . SER A 1 220 ? 8.445 10.120 -12.218 1.00 95.25 220 SER A C 1
ATOM 1680 O O . SER A 1 220 ? 7.564 10.949 -12.433 1.00 95.25 220 SER A O 1
ATOM 1682 N N . ASP A 1 221 ? 8.343 8.858 -12.632 1.00 93.81 221 ASP A N 1
ATOM 1683 C CA . ASP A 1 221 ? 7.194 8.272 -13.333 1.00 93.81 221 ASP A CA 1
ATOM 1684 C C . ASP A 1 221 ? 6.096 7.766 -12.385 1.00 93.81 221 ASP A C 1
ATOM 1686 O O . ASP A 1 221 ? 4.990 7.460 -12.827 1.00 93.81 221 ASP A O 1
ATOM 1690 N N . GLY A 1 222 ? 6.374 7.719 -11.081 1.00 95.31 222 GLY A N 1
ATOM 1691 C CA . GLY A 1 222 ? 5.430 7.232 -10.084 1.00 95.31 222 GLY A CA 1
ATOM 1692 C C . GLY A 1 222 ? 5.403 5.709 -9.922 1.00 95.31 222 GLY A C 1
ATOM 1693 O O . GLY A 1 222 ? 4.487 5.169 -9.298 1.00 95.31 222 GLY A O 1
ATOM 1694 N N . GLU A 1 223 ? 6.381 4.996 -10.482 1.00 96.25 223 GLU A N 1
ATOM 1695 C CA . GLU A 1 223 ? 6.447 3.529 -10.433 1.00 96.25 223 GLU A CA 1
ATOM 1696 C C . GLU A 1 223 ? 7.574 3.017 -9.519 1.00 96.25 223 GLU A C 1
ATOM 1698 O O . GLU A 1 223 ? 7.917 1.828 -9.507 1.00 96.25 223 GLU A O 1
ATOM 1703 N N . GLY A 1 224 ? 8.128 3.919 -8.708 1.00 96.75 224 GLY A N 1
ATOM 1704 C CA . GLY A 1 224 ? 9.174 3.633 -7.738 1.00 96.75 224 GLY A CA 1
ATOM 1705 C C . GLY A 1 224 ? 10.521 3.392 -8.400 1.00 96.75 224 GLY A C 1
ATOM 1706 O O . GLY A 1 224 ? 10.863 3.971 -9.426 1.00 96.75 224 GLY A O 1
ATOM 1707 N N . GLY A 1 225 ? 11.340 2.553 -7.777 1.00 96.88 225 GLY A N 1
ATOM 1708 C CA . GLY A 1 225 ? 12.662 2.216 -8.287 1.00 96.88 225 GLY A CA 1
ATOM 1709 C C . GLY A 1 225 ? 13.199 0.913 -7.709 1.00 96.88 225 GLY A C 1
ATOM 1710 O O . GLY A 1 225 ? 12.502 0.226 -6.955 1.00 96.88 225 GLY A O 1
ATOM 1711 N N . PRO A 1 226 ? 14.442 0.533 -8.042 1.00 96.00 226 PRO A N 1
ATOM 1712 C CA . PRO A 1 226 ? 15.053 -0.680 -7.512 1.00 96.00 226 PRO A CA 1
ATOM 1713 C C . PRO A 1 226 ? 15.117 -0.633 -5.979 1.00 96.00 226 PRO A C 1
ATOM 1715 O O . PRO A 1 226 ? 15.853 0.168 -5.404 1.00 96.00 226 PRO A O 1
ATOM 1718 N N . ARG A 1 227 ? 14.340 -1.498 -5.308 1.00 96.06 227 ARG A N 1
ATOM 1719 C CA . ARG A 1 227 ? 14.173 -1.503 -3.839 1.00 96.06 227 ARG A CA 1
ATOM 1720 C C . ARG A 1 227 ? 13.742 -0.147 -3.265 1.00 96.06 227 ARG A C 1
ATOM 1722 O O . ARG A 1 227 ? 14.145 0.225 -2.160 1.00 96.06 227 ARG A O 1
ATOM 1729 N N . ALA A 1 228 ? 12.943 0.598 -4.018 1.00 98.25 228 ALA A N 1
ATOM 1730 C CA . ALA A 1 228 ? 12.363 1.851 -3.574 1.00 98.25 228 ALA A CA 1
ATOM 1731 C C . ALA A 1 228 ? 10.892 1.911 -3.984 1.00 98.25 228 ALA A C 1
ATOM 1733 O O . ALA A 1 228 ? 10.547 1.738 -5.150 1.00 98.25 228 ALA A O 1
ATOM 1734 N N . ASN A 1 229 ? 10.038 2.117 -2.994 1.00 98.62 229 ASN A N 1
ATOM 1735 C CA . ASN A 1 229 ? 8.600 2.214 -3.145 1.00 98.62 229 ASN A CA 1
ATOM 1736 C C . ASN A 1 229 ? 8.228 3.676 -3.373 1.00 98.62 229 ASN A C 1
ATOM 1738 O O . ASN A 1 229 ? 8.519 4.511 -2.514 1.00 98.62 229 ASN A O 1
ATOM 1742 N N . GLU A 1 230 ? 7.544 3.964 -4.476 1.00 98.56 230 GLU A N 1
ATOM 1743 C CA . GLU A 1 230 ? 6.734 5.175 -4.568 1.00 98.56 230 GLU A CA 1
ATOM 1744 C C . GLU A 1 230 ? 5.423 4.899 -3.831 1.00 98.56 230 GLU A C 1
ATOM 1746 O O . GLU A 1 230 ? 4.688 3.974 -4.187 1.00 98.56 230 GLU A O 1
ATOM 1751 N N . VAL A 1 231 ? 5.165 5.631 -2.748 1.00 98.62 231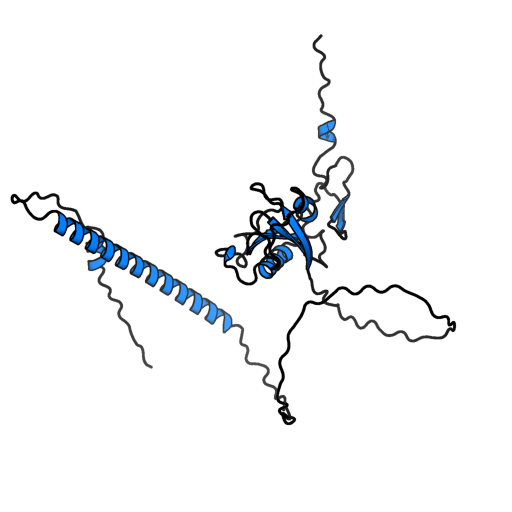 VAL A N 1
ATOM 1752 C CA . VAL A 1 231 ? 4.067 5.326 -1.821 1.00 98.62 231 VAL A CA 1
ATOM 1753 C C . VAL A 1 231 ? 2.943 6.336 -1.989 1.00 98.62 231 VAL A C 1
ATOM 1755 O O . VAL A 1 231 ? 3.183 7.537 -2.085 1.00 98.62 231 VAL A O 1
ATOM 1758 N N . TYR A 1 232 ? 1.704 5.856 -1.963 1.00 97.94 232 TYR A N 1
ATOM 1759 C CA . TYR A 1 232 ? 0.512 6.658 -2.196 1.00 97.94 232 TYR A CA 1
ATOM 1760 C C . TYR A 1 232 ? -0.539 6.446 -1.109 1.00 97.94 232 TYR A C 1
ATOM 1762 O O . TYR A 1 232 ? -0.778 5.325 -0.659 1.00 97.94 232 TYR A O 1
ATOM 1770 N N . TRP A 1 233 ? -1.196 7.533 -0.716 1.00 95.38 233 TRP A N 1
ATOM 1771 C CA . TRP A 1 233 ? -2.318 7.554 0.216 1.00 95.38 233 TRP A CA 1
ATOM 1772 C C . TRP A 1 233 ? -3.635 7.692 -0.539 1.00 95.38 233 TRP A C 1
ATOM 1774 O O . TRP A 1 233 ? -3.806 8.648 -1.290 1.00 95.38 233 TRP A O 1
ATOM 1784 N N . ILE A 1 234 ? -4.591 6.794 -0.311 1.00 94.00 234 ILE A N 1
ATOM 1785 C CA . ILE A 1 234 ? -5.919 6.878 -0.927 1.00 94.00 234 ILE A CA 1
ATOM 1786 C C . ILE A 1 234 ? -6.818 7.818 -0.116 1.00 94.00 234 ILE A C 1
ATOM 1788 O O . ILE A 1 234 ? -7.079 7.603 1.070 1.00 94.00 234 ILE A O 1
ATOM 1792 N N . THR A 1 235 ? -7.344 8.857 -0.764 1.00 90.38 235 THR A N 1
ATOM 1793 C CA . THR A 1 235 ? -8.216 9.851 -0.134 1.00 90.38 235 THR A CA 1
ATOM 1794 C C . THR A 1 235 ? -9.684 9.427 -0.172 1.00 90.38 235 THR A C 1
ATOM 1796 O O . THR A 1 235 ? -10.137 8.657 -1.019 1.00 90.38 235 THR A O 1
ATOM 1799 N N . GLY A 1 236 ? -10.462 9.924 0.792 1.00 86.06 236 GLY A N 1
ATOM 1800 C CA . GLY A 1 236 ? -11.910 9.709 0.824 1.00 86.06 236 GLY A CA 1
ATOM 1801 C C . GLY A 1 236 ? -12.366 8.289 1.185 1.00 86.06 236 GLY A C 1
ATOM 1802 O O . GLY A 1 236 ? -13.569 8.039 1.135 1.00 86.06 236 GLY A O 1
ATOM 1803 N N . LEU A 1 237 ? -11.450 7.391 1.563 1.00 88.00 237 LEU A N 1
ATOM 1804 C CA . LEU A 1 237 ? -11.773 6.096 2.167 1.00 88.00 237 LEU A CA 1
ATOM 1805 C C . LEU A 1 237 ? -12.147 6.233 3.646 1.00 88.00 237 LEU A C 1
ATOM 1807 O O . LEU A 1 237 ? -11.612 7.096 4.346 1.00 88.00 237 LEU A O 1
ATOM 1811 N N . ASP A 1 238 ? -13.024 5.342 4.112 1.00 90.00 238 ASP A N 1
ATOM 1812 C CA . ASP A 1 238 ? -13.162 5.046 5.535 1.00 90.00 238 ASP A CA 1
ATOM 1813 C C . ASP A 1 238 ? -12.166 3.939 5.903 1.00 90.00 238 ASP A C 1
ATOM 1815 O O . ASP A 1 238 ? -12.334 2.776 5.540 1.00 90.00 238 ASP A O 1
ATOM 1819 N N . GLN A 1 239 ? -11.095 4.297 6.613 1.00 88.19 239 GLN A N 1
ATOM 1820 C CA . GLN A 1 239 ? -10.018 3.363 6.957 1.00 88.19 239 GLN A CA 1
ATOM 1821 C C . GLN A 1 239 ? -10.450 2.309 7.984 1.00 88.19 239 GLN A C 1
ATOM 1823 O O . GLN A 1 239 ? -9.698 1.370 8.251 1.00 88.19 239 GLN A O 1
ATOM 1828 N N . CYS A 1 240 ? -11.651 2.443 8.551 1.00 93.56 240 CYS A N 1
ATOM 1829 C CA . CYS A 1 240 ? -12.232 1.432 9.415 1.00 93.56 240 CYS A CA 1
ATOM 1830 C C . CYS A 1 240 ? -12.875 0.256 8.659 1.00 93.56 240 CYS A C 1
ATOM 1832 O O . CYS A 1 240 ? -13.161 -0.753 9.290 1.00 93.56 240 CYS A O 1
ATOM 1834 N N . GLU A 1 241 ? -13.041 0.307 7.333 1.00 90.19 241 GLU A N 1
ATOM 1835 C CA . GLU A 1 241 ? -13.589 -0.835 6.575 1.00 90.19 241 GLU A CA 1
ATOM 1836 C C . GLU A 1 241 ? -12.643 -2.048 6.555 1.00 90.19 241 GLU A C 1
ATOM 1838 O O . GLU A 1 241 ? -13.092 -3.190 6.603 1.00 90.19 241 GLU A O 1
ATOM 1843 N N . ALA A 1 242 ? -11.330 -1.805 6.528 1.00 90.81 242 ALA A N 1
ATOM 1844 C CA . ALA A 1 242 ? -10.297 -2.841 6.484 1.00 90.81 242 ALA A CA 1
ATOM 1845 C C . ALA A 1 242 ? -9.367 -2.798 7.711 1.00 90.81 242 ALA A C 1
ATOM 1847 O O . ALA A 1 242 ? -8.192 -3.151 7.617 1.00 90.81 242 ALA A O 1
ATOM 1848 N N . HIS A 1 243 ? -9.847 -2.315 8.863 1.00 94.25 243 HIS A N 1
ATOM 1849 C CA . HIS A 1 243 ? -8.996 -2.133 10.040 1.00 94.25 243 HIS A CA 1
ATOM 1850 C C . HIS A 1 243 ? -8.500 -3.455 10.638 1.00 94.25 243 HIS A C 1
ATOM 1852 O O . HIS A 1 243 ? -9.161 -4.489 10.580 1.00 94.25 243 HIS A O 1
ATOM 1858 N N . LEU A 1 244 ? -7.379 -3.393 11.352 1.00 96.12 244 LEU A N 1
ATOM 1859 C CA . LEU A 1 244 ? -6.803 -4.534 12.065 1.00 96.12 244 LEU A CA 1
ATOM 1860 C C . LEU A 1 244 ? -7.126 -4.539 13.565 1.00 96.12 244 LEU A C 1
ATOM 1862 O O . LEU A 1 244 ? -6.600 -5.388 14.275 1.00 96.12 244 LEU A O 1
ATOM 1866 N N . CYS A 1 245 ? -7.961 -3.615 14.062 1.00 97.25 245 CYS A N 1
ATOM 1867 C CA . CYS A 1 245 ? -8.352 -3.565 15.474 1.00 97.25 245 CYS A CA 1
ATOM 1868 C C . CYS A 1 245 ? -8.947 -4.907 15.942 1.00 97.25 245 CYS A C 1
ATOM 1870 O O . CYS A 1 245 ? -9.874 -5.422 15.322 1.00 97.25 245 CYS A O 1
ATOM 1872 N N . GLN A 1 246 ? -8.427 -5.449 17.044 1.00 97.00 246 GLN A N 1
ATOM 1873 C CA . GLN A 1 246 ? -8.825 -6.732 17.628 1.00 97.00 246 GLN A CA 1
ATOM 1874 C C . GLN A 1 246 ? -9.571 -6.534 18.954 1.00 97.00 246 GLN A C 1
ATOM 1876 O O . GLN A 1 246 ? -9.648 -5.425 19.482 1.00 97.00 246 GLN A O 1
ATOM 1881 N N . ASN A 1 247 ? -10.105 -7.626 19.506 1.00 96.81 247 ASN A N 1
ATOM 1882 C CA . ASN A 1 247 ? -10.616 -7.691 20.880 1.00 96.81 247 ASN A CA 1
ATOM 1883 C C . ASN A 1 247 ? -11.661 -6.616 21.215 1.00 96.81 247 ASN A C 1
ATOM 1885 O O . ASN A 1 247 ? -11.574 -5.938 22.233 1.00 96.81 247 ASN A O 1
ATOM 1889 N N . ASN A 1 248 ? -12.652 -6.453 20.332 1.00 96.56 248 ASN A N 1
ATOM 1890 C CA . ASN A 1 248 ? -13.742 -5.477 20.464 1.00 96.56 248 ASN A CA 1
ATOM 1891 C C . ASN A 1 248 ? -13.281 -4.012 20.589 1.00 96.56 248 ASN A C 1
ATOM 1893 O O . ASN A 1 248 ? -14.029 -3.158 21.070 1.00 96.56 248 ASN A O 1
ATOM 1897 N N . ALA A 1 249 ? -12.063 -3.697 20.145 1.00 97.50 249 ALA A N 1
ATOM 1898 C CA . ALA A 1 249 ? -11.585 -2.328 20.090 1.00 97.50 249 ALA A CA 1
ATOM 1899 C C . ALA A 1 249 ? -12.398 -1.483 19.099 1.00 97.50 249 ALA A C 1
ATOM 1901 O O . ALA A 1 249 ? -12.795 -1.936 18.027 1.00 97.50 249 ALA A O 1
ATOM 1902 N N . THR A 1 250 ? -12.605 -0.213 19.443 1.00 97.81 250 THR A N 1
ATOM 1903 C CA . THR A 1 250 ? -13.319 0.731 18.575 1.00 97.81 250 THR A CA 1
ATOM 1904 C C . THR A 1 250 ? -12.353 1.367 17.582 1.00 97.81 250 THR A C 1
ATOM 1906 O O . THR A 1 250 ? -11.420 2.070 17.986 1.00 97.81 250 THR A O 1
ATOM 1909 N N . CYS A 1 251 ? -12.586 1.167 16.285 1.00 97.25 251 CYS A N 1
ATOM 1910 C CA . CYS A 1 251 ? -11.836 1.846 15.234 1.00 97.25 251 CYS A CA 1
ATOM 1911 C C . CYS A 1 251 ? -12.305 3.294 15.056 1.00 97.25 251 CYS A C 1
ATOM 1913 O O . CYS A 1 251 ? -13.498 3.596 15.091 1.00 97.25 251 CYS A O 1
ATOM 1915 N N . ARG A 1 252 ? -11.354 4.208 14.845 1.00 95.31 252 ARG A N 1
ATOM 1916 C CA . ARG A 1 252 ? -11.634 5.589 14.445 1.00 95.31 252 ARG A CA 1
ATOM 1917 C C . ARG A 1 252 ? -10.722 6.010 13.302 1.00 95.31 252 ARG A C 1
ATOM 1919 O O . ARG A 1 252 ? -9.505 6.076 13.481 1.00 95.31 252 ARG A O 1
ATOM 1926 N N . THR A 1 253 ? -11.334 6.392 12.191 1.00 91.56 253 THR A N 1
ATOM 1927 C CA . THR A 1 253 ? -10.681 6.996 11.027 1.00 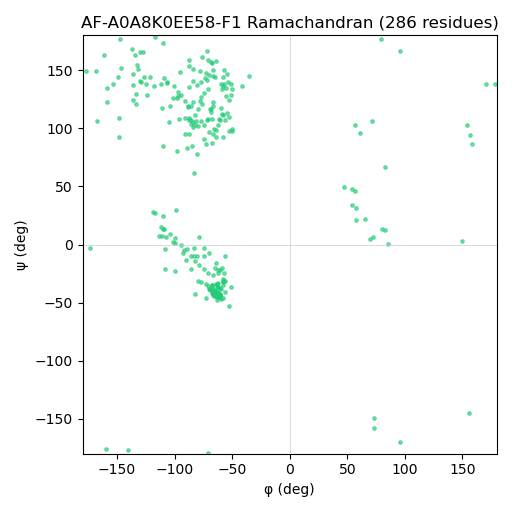91.56 253 THR A CA 1
ATOM 1928 C C . THR A 1 253 ? -9.926 8.284 11.392 1.00 91.56 253 THR A C 1
ATOM 1930 O O . THR A 1 253 ? -10.315 9.043 12.297 1.00 91.56 253 THR A O 1
ATOM 1933 N N . ARG A 1 254 ? -8.785 8.502 10.730 1.00 88.19 254 ARG A N 1
ATOM 1934 C CA . ARG A 1 254 ? -7.879 9.651 10.876 1.00 88.19 254 ARG A CA 1
ATOM 1935 C C . ARG A 1 254 ? -7.407 10.129 9.501 1.00 88.19 254 ARG A C 1
ATOM 1937 O O . ARG A 1 254 ? -7.581 9.448 8.502 1.00 88.19 254 ARG A O 1
ATOM 1944 N N . ARG A 1 255 ? -6.779 11.311 9.462 1.00 82.12 255 ARG A N 1
ATOM 1945 C CA . ARG A 1 255 ? -6.162 11.838 8.232 1.00 82.12 255 ARG A CA 1
ATOM 1946 C C . ARG A 1 255 ? -5.012 10.966 7.722 1.00 82.12 255 ARG A C 1
ATOM 1948 O O . ARG A 1 255 ? -4.880 10.829 6.517 1.00 82.12 255 ARG A O 1
ATOM 1955 N N . ASP A 1 256 ? -4.263 10.348 8.635 1.00 81.31 256 ASP A N 1
ATOM 1956 C CA . ASP A 1 256 ? -3.056 9.572 8.319 1.00 81.31 256 ASP A CA 1
ATOM 1957 C C . ASP A 1 256 ? -3.227 8.062 8.570 1.00 81.31 256 ASP A C 1
ATOM 1959 O O . ASP A 1 256 ? -2.243 7.336 8.698 1.00 81.31 256 ASP A O 1
ATOM 1963 N N . GLY A 1 257 ? -4.460 7.568 8.725 1.00 87.62 257 GLY A N 1
ATOM 1964 C CA . GLY A 1 257 ? -4.690 6.163 9.063 1.00 87.62 257 GLY A CA 1
ATOM 1965 C C . GLY A 1 257 ? -6.013 5.905 9.756 1.00 87.62 257 GLY A C 1
ATOM 1966 O O . GLY A 1 257 ? -7.013 6.588 9.547 1.00 87.62 257 GLY A O 1
ATOM 1967 N N . TYR A 1 258 ? -5.967 4.948 10.671 1.00 93.50 258 TYR A N 1
ATOM 1968 C CA . TYR A 1 258 ? -6.972 4.766 11.706 1.00 93.50 258 TYR A CA 1
ATOM 1969 C C . TYR A 1 258 ? -6.289 4.529 13.052 1.00 93.50 258 TYR A C 1
ATOM 1971 O O . TYR A 1 258 ? -5.104 4.215 13.139 1.00 93.50 258 TYR A O 1
ATOM 1979 N N . THR A 1 259 ? -7.054 4.688 14.124 1.00 94.81 259 THR A N 1
ATOM 1980 C CA . THR A 1 259 ? -6.614 4.385 15.490 1.00 94.81 259 THR A CA 1
ATOM 1981 C C . THR A 1 259 ? -7.589 3.418 16.139 1.00 94.81 259 THR A C 1
ATOM 1983 O O . THR A 1 259 ? -8.799 3.613 16.013 1.00 94.81 259 THR A O 1
ATOM 1986 N N . CYS A 1 260 ? -7.074 2.430 16.869 1.00 97.12 260 CYS A N 1
ATOM 1987 C CA . CYS A 1 260 ? -7.875 1.519 17.679 1.00 97.12 260 CYS A CA 1
ATOM 1988 C C . CYS A 1 260 ? -7.944 2.029 19.120 1.00 97.12 260 CYS A C 1
ATOM 1990 O O . CYS A 1 260 ? -6.920 2.316 19.735 1.00 97.12 260 CYS A O 1
ATOM 1992 N N . THR A 1 261 ? -9.153 2.142 19.663 1.00 97.75 261 THR A N 1
ATOM 1993 C CA . THR A 1 261 ? -9.371 2.414 21.089 1.00 97.75 261 THR A CA 1
ATOM 1994 C C . THR A 1 261 ? -9.614 1.083 21.785 1.00 97.75 261 THR A C 1
ATOM 1996 O O . THR A 1 261 ? -10.655 0.461 21.562 1.00 97.75 261 THR A O 1
ATOM 1999 N N . CYS A 1 262 ? -8.642 0.627 22.575 1.00 98.06 262 CYS A N 1
ATOM 2000 C CA . CYS A 1 262 ? -8.689 -0.687 23.208 1.00 98.06 262 CYS A CA 1
ATOM 2001 C C . CYS A 1 262 ? -9.692 -0.736 24.360 1.00 98.06 262 CYS A C 1
ATOM 2003 O O . CYS A 1 262 ? -9.833 0.215 25.130 1.00 98.06 262 CYS A O 1
ATOM 2005 N N . THR A 1 263 ? -10.370 -1.872 24.493 1.00 97.31 263 THR A N 1
ATOM 2006 C CA . THR A 1 263 ? -11.152 -2.192 25.688 1.00 97.31 263 THR A CA 1
ATOM 2007 C C . THR A 1 263 ? -10.227 -2.488 26.869 1.00 97.31 263 THR A C 1
ATOM 2009 O O . THR A 1 263 ? -9.071 -2.864 26.678 1.00 97.31 263 THR A O 1
ATOM 2012 N N . LYS A 1 264 ? -10.744 -2.371 28.098 1.00 96.12 264 LYS A N 1
ATOM 2013 C CA . LYS A 1 264 ? -9.995 -2.662 29.331 1.00 96.12 264 LYS A CA 1
ATOM 2014 C C . LYS A 1 264 ? -9.303 -4.035 29.265 1.00 96.12 264 LYS A C 1
ATOM 2016 O O . LYS A 1 264 ? -9.939 -5.016 28.885 1.00 96.12 264 LYS A O 1
ATOM 2021 N N . GLY A 1 265 ? -8.030 -4.095 29.663 1.00 94.31 265 GLY A N 1
ATOM 2022 C CA . GLY A 1 265 ? -7.228 -5.323 29.672 1.00 94.31 265 GLY A CA 1
ATOM 2023 C C . GLY A 1 265 ? -6.541 -5.666 28.345 1.00 94.31 265 GLY A C 1
ATOM 2024 O O . GLY A 1 265 ? -5.855 -6.684 28.280 1.00 94.31 265 GLY A O 1
ATOM 2025 N N . TRP A 1 266 ? -6.699 -4.842 27.302 1.00 96.69 266 TRP A N 1
ATOM 2026 C CA . TRP A 1 266 ? -6.042 -5.013 26.003 1.00 96.69 266 TRP A CA 1
ATOM 2027 C C . TRP A 1 266 ? -5.186 -3.803 25.641 1.00 96.69 266 TRP A C 1
ATOM 2029 O O . TRP A 1 266 ? -5.554 -2.660 25.907 1.00 96.69 266 TRP A O 1
ATOM 2039 N N . TYR A 1 267 ? -4.061 -4.056 24.981 1.00 95.19 267 TYR A N 1
ATOM 2040 C CA . TYR A 1 267 ? -3.103 -3.038 24.576 1.00 95.19 267 TYR A CA 1
ATOM 2041 C C . TYR A 1 267 ? -2.397 -3.401 23.262 1.00 95.19 267 TYR A C 1
ATOM 2043 O O . TYR A 1 267 ? -2.599 -4.462 22.664 1.00 95.19 267 TYR A O 1
ATOM 2051 N N . GLY A 1 268 ? -1.556 -2.479 22.799 1.00 94.56 268 GLY A N 1
ATOM 2052 C CA . GLY A 1 268 ? -0.912 -2.542 21.494 1.00 94.56 268 GLY A CA 1
ATOM 2053 C C . GLY A 1 268 ? -1.681 -1.744 20.448 1.00 94.56 268 GLY A C 1
ATOM 2054 O O . GLY A 1 268 ? -2.824 -1.341 20.643 1.00 94.56 268 GLY A O 1
ATOM 2055 N N . LYS A 1 269 ? -1.030 -1.506 19.313 1.00 94.38 269 LYS A N 1
ATOM 2056 C CA . LYS A 1 269 ? -1.552 -0.662 18.231 1.00 94.38 269 LYS A CA 1
ATOM 2057 C C . LYS A 1 269 ? -2.902 -1.133 17.680 1.00 94.38 269 LYS A C 1
ATOM 2059 O O . LYS A 1 269 ? -3.740 -0.309 17.325 1.00 94.38 269 LYS A O 1
ATOM 2064 N N . TYR A 1 270 ? -3.098 -2.446 17.646 1.00 96.81 270 TYR A N 1
ATOM 2065 C CA . TYR A 1 270 ? -4.332 -3.096 17.220 1.00 96.81 270 TYR A CA 1
ATOM 2066 C C . TYR A 1 270 ? -5.080 -3.749 18.367 1.00 96.81 270 TYR A C 1
ATOM 2068 O O . TYR A 1 270 ? -5.991 -4.534 18.125 1.00 96.81 270 TYR A O 1
ATOM 2076 N N . CYS A 1 271 ? -4.712 -3.432 19.609 1.00 97.06 271 CYS A N 1
ATOM 2077 C CA . CYS A 1 271 ? -5.275 -4.062 20.796 1.00 97.06 271 CYS A CA 1
ATOM 2078 C C . CYS A 1 271 ? -5.088 -5.587 20.790 1.00 97.06 271 CYS A C 1
ATOM 2080 O O . CYS A 1 271 ? -5.937 -6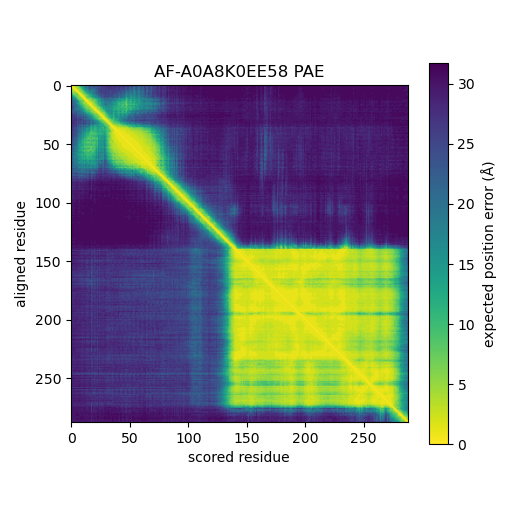.312 21.296 1.00 97.06 271 CYS A O 1
ATOM 2082 N N . GLN A 1 272 ? -3.999 -6.076 20.184 1.00 95.81 272 GLN A N 1
ATOM 2083 C CA . GLN A 1 272 ? -3.731 -7.502 19.980 1.00 95.81 272 GLN A CA 1
ATOM 2084 C C . GLN A 1 272 ? -3.108 -8.208 21.198 1.00 95.81 272 GLN A C 1
ATOM 2086 O O . GLN A 1 272 ? -2.979 -9.429 21.198 1.00 95.81 272 GLN A O 1
ATOM 2091 N N . HIS A 1 273 ? -2.684 -7.461 22.221 1.00 94.69 273 HIS A N 1
ATOM 2092 C CA . HIS A 1 273 ? -2.036 -8.010 23.413 1.00 94.69 273 HIS A CA 1
ATOM 2093 C C . HIS A 1 273 ? -2.931 -7.859 24.644 1.00 94.69 273 HIS A C 1
ATOM 2095 O O . HIS A 1 273 ? -3.541 -6.810 24.831 1.00 94.69 273 HIS A O 1
ATOM 2101 N N . SER A 1 274 ? -2.994 -8.887 25.493 1.00 93.06 274 SER A N 1
ATOM 2102 C CA . SER A 1 274 ? -3.769 -8.876 26.740 1.00 93.06 274 SER A CA 1
ATOM 2103 C C . SER A 1 274 ? -2.876 -8.616 27.952 1.00 93.06 274 SER A C 1
ATOM 2105 O O . SER A 1 274 ? -1.840 -9.267 28.097 1.00 93.06 274 SER A O 1
ATOM 2107 N N . GLU A 1 275 ? -3.312 -7.766 28.878 1.00 85.94 275 GLU A N 1
ATOM 2108 C CA . GLU A 1 275 ? -2.610 -7.501 30.145 1.00 85.94 275 GLU A CA 1
ATOM 2109 C C . GLU A 1 275 ? -2.495 -8.750 31.037 1.00 85.94 275 GLU A C 1
ATOM 2111 O O . GLU A 1 275 ? -1.538 -8.872 31.796 1.00 85.94 275 GLU A O 1
ATOM 2116 N N . TYR A 1 276 ? -3.387 -9.735 30.880 1.00 78.00 276 TYR A N 1
ATOM 2117 C CA . TYR A 1 276 ? -3.319 -11.020 31.592 1.00 78.00 276 TYR A CA 1
ATOM 2118 C C . TYR A 1 276 ? -2.039 -11.824 31.313 1.00 78.00 276 TYR A C 1
ATOM 2120 O O . TYR A 1 276 ? -1.654 -12.653 32.129 1.00 78.00 276 TYR A O 1
ATOM 2128 N N . MET A 1 277 ? -1.353 -11.575 30.192 1.00 66.00 277 MET A N 1
ATOM 2129 C CA . MET A 1 277 ? -0.070 -12.223 29.883 1.00 66.00 277 MET A CA 1
ATOM 2130 C C . MET A 1 277 ? 1.123 -11.544 30.573 1.00 66.00 277 MET A C 1
ATOM 2132 O O . MET A 1 277 ? 2.195 -12.134 30.635 1.00 66.00 277 MET A O 1
ATOM 2136 N N . LEU A 1 278 ? 0.951 -10.331 31.111 1.00 63.19 278 LEU A N 1
ATOM 2137 C CA . LEU A 1 278 ? 1.987 -9.619 31.871 1.00 63.19 278 LEU A CA 1
ATOM 2138 C C . LEU A 1 278 ? 1.926 -9.923 33.376 1.00 63.19 278 LEU A C 1
ATOM 2140 O O . LEU A 1 278 ? 2.865 -9.611 34.098 1.00 63.19 278 LEU A O 1
ATOM 2144 N N . SER A 1 279 ? 0.838 -10.534 33.859 1.00 62.78 279 SER A N 1
ATOM 2145 C CA . SER A 1 279 ? 0.661 -10.891 35.274 1.00 62.78 279 SER A CA 1
ATOM 2146 C C . SER A 1 279 ? 1.130 -12.306 35.639 1.00 62.78 279 SER A C 1
ATOM 2148 O O . SER A 1 279 ? 1.099 -12.658 36.813 1.00 62.78 279 SER A O 1
ATOM 2150 N N . TYR A 1 280 ? 1.552 -13.117 34.662 1.00 62.78 280 TYR A N 1
ATOM 2151 C CA . TYR A 1 280 ? 2.128 -14.456 34.874 1.00 62.78 280 TYR A CA 1
ATOM 2152 C C . TYR A 1 280 ? 3.660 -14.449 34.819 1.00 62.78 280 TYR A C 1
ATOM 2154 O O . TYR A 1 280 ? 4.254 -15.450 34.428 1.00 62.78 280 TYR A O 1
ATOM 2162 N N . ASP A 1 281 ? 4.313 -13.350 35.200 1.00 62.97 281 ASP A N 1
ATOM 2163 C CA . ASP A 1 281 ? 5.745 -13.411 35.480 1.00 62.97 281 ASP A CA 1
ATOM 2164 C C . ASP A 1 281 ? 5.916 -14.280 36.744 1.00 62.97 281 ASP A C 1
ATOM 2166 O O . ASP A 1 281 ? 5.469 -13.868 37.825 1.00 62.97 281 ASP A O 1
ATOM 2170 N N . PRO A 1 282 ? 6.438 -15.524 36.654 1.00 66.00 282 PRO A N 1
ATOM 2171 C CA . PRO A 1 282 ? 6.736 -16.284 37.856 1.00 66.00 282 PRO A CA 1
ATOM 2172 C C . PRO A 1 282 ? 7.739 -15.449 38.658 1.00 66.00 282 PRO A C 1
ATOM 2174 O O . PRO A 1 282 ? 8.699 -14.947 38.070 1.00 66.00 282 PRO A O 1
ATOM 2177 N N . PRO A 1 283 ? 7.554 -15.268 39.979 1.00 64.94 283 PRO A N 1
ATOM 2178 C CA . PRO A 1 283 ? 8.536 -14.541 40.763 1.00 64.94 283 PRO A CA 1
ATOM 2179 C C . PRO A 1 283 ? 9.895 -15.179 40.496 1.00 64.94 283 PRO A C 1
ATOM 2181 O O . PRO A 1 283 ? 10.036 -16.398 40.648 1.00 64.94 283 PRO A O 1
ATOM 2184 N N . LEU A 1 284 ? 10.861 -14.365 40.055 1.00 58.09 284 LEU A N 1
ATOM 2185 C CA . LEU A 1 284 ? 12.261 -14.752 39.967 1.00 58.09 284 LEU A CA 1
ATOM 2186 C C . LEU A 1 284 ? 12.622 -15.357 41.322 1.00 58.09 284 LEU A C 1
ATOM 2188 O O . LEU A 1 284 ? 12.838 -14.646 42.305 1.00 58.09 284 LEU A O 1
ATOM 2192 N N . ARG A 1 285 ? 12.627 -16.691 41.397 1.00 58.19 285 ARG A N 1
ATOM 2193 C CA . ARG A 1 285 ? 13.241 -17.398 42.506 1.00 58.19 285 ARG A CA 1
ATOM 2194 C C . ARG A 1 285 ? 14.712 -17.054 42.391 1.00 58.19 285 ARG A C 1
ATOM 2196 O O . ARG A 1 285 ? 15.424 -17.632 41.576 1.00 58.19 285 ARG A O 1
ATOM 2203 N N . PHE A 1 286 ? 15.133 -16.078 43.186 1.00 54.59 286 PHE A N 1
ATOM 2204 C CA . PHE A 1 286 ? 16.509 -15.946 43.615 1.00 54.59 286 PHE A CA 1
ATOM 2205 C C . PHE A 1 286 ? 16.896 -17.302 44.204 1.00 54.59 286 PHE A C 1
ATOM 2207 O O . PHE A 1 286 ? 16.520 -17.640 45.325 1.00 54.59 286 PHE A O 1
ATOM 2214 N N . VAL A 1 287 ? 17.551 -18.125 43.389 1.00 49.88 287 VAL A N 1
ATOM 2215 C CA . VAL A 1 287 ? 18.313 -19.267 43.874 1.00 49.88 287 VAL A CA 1
ATOM 2216 C C . VAL A 1 287 ? 19.564 -18.642 44.476 1.00 49.88 287 VAL A C 1
ATOM 2218 O O . VAL A 1 287 ? 20.502 -18.306 43.754 1.00 49.88 287 VAL A O 1
ATOM 2221 N N . LEU A 1 288 ? 19.467 -18.340 45.771 1.00 55.03 288 LEU A N 1
ATOM 2222 C CA . LEU A 1 288 ? 20.611 -18.076 46.639 1.00 55.03 288 LEU A CA 1
ATOM 2223 C C . LEU A 1 288 ? 21.373 -19.380 46.881 1.00 55.03 288 LEU A C 1
ATOM 2225 O O . LEU A 1 288 ? 20.698 -20.432 46.990 1.00 55.03 288 LEU A O 1
#

Foldseek 3Di:
DDDDDDPPCPPCVVVVVLVPPDPPPDDDPDDDDVVVVVVVVVVSPVVSVVVVVVVVVVVVVVVVVVVVVVVVVVVVVPDDPDDPDDDPDDDDDDDDDDDDDDDDDDDDDDDDDDDDDDDDDDDDDDDDDPPDPVPPPPWDKDWPAKEAADPPGLFAFCAPVDPLRDDDFQVRPPQVVSLVVSQVVLLFQKWWAEARHGIGTDLCSLPRRCVRHGDPAQDPPRRYHDRMIRMMGTPPGDSVVRHLADDPWDWDDDPRHIATHEDPQFDDRNSPDGVVVVVPPDPPPPPD

Mean predicted aligned error: 20.28 Å

Secondary structure (DSSP, 8-state):
-----------THHHHHHHT--------S--S-HHHHHHHHHHHHHHHHHHHHHHHHHHHHHHHHHHHHHHHHHHGGG-----------PPPP-------------PPP----------------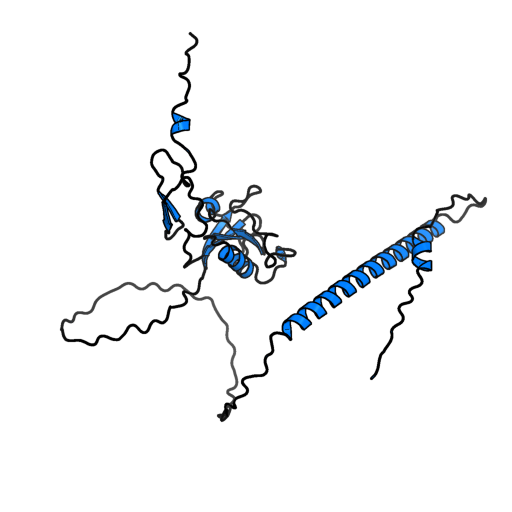---------------EEEEEEEE--SS-SS-B-TTSSGGG-S-GGG-TTHHHHHHHHHHHTT-SEEEEETTTEEEEETTHHHHTTTT-B-S---TTSS-BTTEEEEEEETT--TTTT----TTPEEEEETTEEEEEPPTTEESTTS-EEGGGTS---------

InterPro domains:
  IPR000742 EGF-like domain [PF00008] (240-270)
  IPR000742 EGF-like domain [PS00022] (260-271)
  IPR000742 EGF-like domain [PS01186] (260-271)
  IPR000742 EGF-like domain [PS50026] (236-272)
  IPR000742 EGF-like domain [SM00181] (239-272)
  IPR001881 EGF-like calcium-binding domain [SM00179] (236-272)

Solvent-accessible surface area (backbone atoms only — not comparable to full-atom values): 18027 Å² total; per-residue (Å²): 142,82,85,82,82,79,82,83,77,74,66,68,65,62,60,55,55,67,78,62,71,73,84,74,86,74,85,75,95,77,96,83,58,73,69,61,57,53,50,52,51,51,53,52,50,52,51,49,50,52,50,52,52,49,53,52,48,52,53,51,50,55,51,50,52,55,52,49,53,57,48,53,62,58,54,61,78,69,65,72,96,75,86,89,77,87,78,83,77,83,81,79,84,86,79,88,75,85,86,80,89,80,86,88,76,87,88,79,87,87,84,86,82,92,83,91,82,88,88,90,84,89,83,82,89,79,90,74,76,86,78,82,70,83,73,75,71,76,71,48,68,47,82,74,48,40,20,24,45,55,96,72,54,41,40,51,73,44,66,76,74,42,84,82,45,57,80,61,39,67,76,38,82,62,29,56,61,42,39,48,56,54,24,53,77,59,39,21,44,15,34,29,16,25,48,46,22,42,29,23,33,29,62,59,22,65,74,28,41,60,73,67,37,76,40,83,56,38,50,97,83,57,23,11,12,82,58,11,30,23,30,34,37,48,44,92,68,64,35,57,79,35,53,74,51,29,78,86,24,48,70,40,66,53,97,78,43,60,47,44,47,54,39,93,63,37,37,68,80,32,20,77,42,53,53,75,70,70,72,67,66,71,78,81,75,78,82,122

Organism: Branchiostoma lanceolatum (NCBI:txid7740)

pLDDT: mean 74.48, std 24.43, range [27.19, 98.69]

Radius of gyration: 33.85 Å; Cα contacts (8 Å, |Δi|>4): 342; chains: 1; bounding box: 70×99×94 Å

Nearest PDB structures (foldseek):
  5ky7-assembly1_B  TM=9.390E-01  e=8.528E-03  synthetic construct
  2flb-assembly1_L  TM=8.845E-01  e=1.413E-02  Homo sapiens
  8de6-assembly1_G  TM=7.586E-01  e=4.132E-02  Homo sapiens
  4cuf-assembly1_A  TM=5.854E-01  e=1.031E-02  Homo sapiens
  4cue-assembly1_A-2  TM=5.881E-01  e=1.098E-02  Homo sapiens